Protein AF-A0A147B9B8-F1 (afdb_monomer)

Radius of gyration: 23.23 Å; Cα contacts (8 Å, |Δi|>4): 241; chains: 1; bounding box: 40×74×73 Å

Structure (mmCIF, N/CA/C/O backbone):
data_AF-A0A147B9B8-F1
#
_entry.id   AF-A0A147B9B8-F1
#
loop_
_atom_site.group_PDB
_atom_site.id
_atom_site.type_symbol
_atom_site.label_atom_id
_atom_site.label_alt_id
_atom_site.label_comp_id
_atom_site.label_asym_id
_atom_site.label_entity_id
_atom_site.label_seq_id
_atom_site.pdbx_PDB_ins_code
_atom_site.Cartn_x
_atom_site.Cartn_y
_atom_site.Cartn_z
_atom_site.occupancy
_atom_site.B_iso_or_equiv
_atom_site.auth_seq_id
_atom_site.auth_comp_id
_atom_site.auth_asym_id
_atom_site.auth_atom_id
_atom_site.pdbx_PDB_model_num
ATOM 1 N N . GLU A 1 1 ? -4.427 -14.419 -50.819 1.00 32.31 1 GLU A N 1
ATOM 2 C CA . GLU A 1 1 ? -3.577 -15.499 -50.282 1.00 32.31 1 GLU A CA 1
ATOM 3 C C . GLU A 1 1 ? -3.149 -15.170 -48.853 1.00 32.31 1 GLU A C 1
ATOM 5 O O . GLU A 1 1 ? -2.694 -14.067 -48.605 1.00 32.31 1 GLU A O 1
ATOM 10 N N . ARG A 1 2 ? -3.388 -16.126 -47.944 1.00 27.25 2 ARG A N 1
ATOM 11 C CA . ARG A 1 2 ? -2.817 -16.367 -46.598 1.00 27.25 2 ARG A CA 1
ATOM 12 C C . ARG A 1 2 ? -2.663 -15.205 -45.594 1.00 27.25 2 ARG A C 1
ATOM 14 O O . ARG A 1 2 ? -1.658 -14.508 -45.546 1.00 27.25 2 ARG A O 1
ATOM 21 N N . TYR A 1 3 ? -3.626 -15.180 -44.669 1.00 26.11 3 TYR A N 1
ATOM 22 C CA . TYR A 1 3 ? -3.499 -14.726 -43.282 1.00 26.11 3 TYR A CA 1
ATOM 23 C C . TYR A 1 3 ? -2.401 -15.504 -42.531 1.00 26.11 3 TYR A C 1
ATOM 25 O O . TYR A 1 3 ? -2.355 -16.731 -42.618 1.00 26.11 3 TYR A O 1
ATOM 33 N N . TRP A 1 4 ? -1.598 -14.813 -41.719 1.00 27.52 4 TRP A N 1
ATOM 34 C CA . TRP A 1 4 ? -0.812 -15.415 -40.636 1.00 27.52 4 TRP A CA 1
ATOM 35 C C . TRP A 1 4 ? -1.346 -14.913 -39.293 1.00 27.52 4 TRP A C 1
ATOM 37 O O . TRP A 1 4 ? -0.962 -13.856 -38.802 1.00 27.52 4 TRP A O 1
ATOM 47 N N . ALA A 1 5 ? -2.261 -15.687 -38.708 1.00 28.78 5 ALA A N 1
ATOM 48 C CA . ALA A 1 5 ? -2.608 -15.603 -37.298 1.00 28.78 5 ALA A CA 1
ATOM 49 C C . ALA A 1 5 ? -1.595 -16.455 -36.517 1.00 28.78 5 ALA A C 1
ATOM 51 O O . ALA A 1 5 ? -1.665 -17.683 -36.521 1.00 28.78 5 ALA A O 1
ATOM 52 N N . GLY A 1 6 ? -0.614 -15.810 -35.886 1.00 27.42 6 GLY A N 1
ATOM 53 C CA . GLY A 1 6 ? 0.317 -16.466 -34.969 1.00 27.42 6 GLY A CA 1
ATOM 54 C C . GLY A 1 6 ? -0.344 -16.673 -33.610 1.00 27.42 6 GLY A C 1
ATOM 55 O O . GLY A 1 6 ? -0.271 -15.803 -32.747 1.00 27.42 6 GLY A O 1
ATOM 56 N N . GLY A 1 7 ? -1.021 -17.806 -33.430 1.00 27.53 7 GLY A N 1
ATOM 57 C CA . GLY A 1 7 ? -1.538 -18.229 -32.133 1.00 27.53 7 GLY A CA 1
ATOM 58 C C . GLY A 1 7 ? -0.397 -18.621 -31.193 1.00 27.53 7 GLY A C 1
ATOM 59 O O . GLY A 1 7 ? 0.306 -19.597 -31.440 1.00 27.53 7 GLY A O 1
ATOM 60 N N . CYS A 1 8 ? -0.233 -17.898 -30.086 1.00 26.38 8 CYS A N 1
ATOM 61 C CA . CYS A 1 8 ? 0.540 -18.379 -28.943 1.00 26.38 8 CYS A CA 1
ATOM 62 C C . CYS A 1 8 ? -0.300 -19.411 -28.183 1.00 26.38 8 CYS A C 1
ATOM 64 O O . CYS A 1 8 ? -1.028 -19.082 -27.248 1.00 26.38 8 CYS A O 1
ATOM 66 N N . THR A 1 9 ? -0.222 -20.675 -28.592 1.00 27.25 9 THR A N 1
ATOM 67 C CA . THR A 1 9 ? -0.772 -21.787 -27.814 1.00 27.25 9 THR A CA 1
ATOM 68 C C . THR A 1 9 ? 0.200 -22.101 -26.677 1.00 27.25 9 THR A C 1
ATOM 70 O O . THR A 1 9 ? 1.188 -22.809 -26.857 1.00 27.25 9 THR A O 1
ATOM 73 N N . ALA A 1 10 ? -0.046 -21.544 -25.490 1.00 31.44 10 ALA A N 1
ATOM 74 C CA . ALA A 1 10 ? 0.647 -21.974 -24.282 1.00 31.44 10 ALA A CA 1
ATOM 75 C C . ALA A 1 10 ? 0.138 -23.374 -23.911 1.00 31.44 10 ALA A C 1
ATOM 77 O O . ALA A 1 10 ? -0.996 -23.547 -23.463 1.00 31.44 10 ALA A O 1
ATOM 78 N N . TYR A 1 11 ? 0.964 -24.394 -24.138 1.00 27.39 11 TYR A N 1
ATOM 79 C CA . TYR A 1 11 ? 0.655 -25.754 -23.720 1.00 27.39 11 TYR A CA 1
ATOM 80 C C . TYR A 1 11 ? 0.540 -25.802 -22.195 1.00 27.39 11 TYR A C 1
ATOM 82 O O . TYR A 1 11 ? 1.477 -25.475 -21.466 1.00 27.39 11 TYR A O 1
ATOM 90 N N . ARG A 1 12 ? -0.620 -26.247 -21.706 1.00 28.95 12 ARG A N 1
ATOM 91 C CA . ARG A 1 12 ? -0.823 -26.602 -20.303 1.00 28.95 12 ARG A CA 1
ATOM 92 C C . ARG A 1 12 ? -0.000 -27.857 -20.030 1.00 28.95 12 ARG A C 1
ATOM 94 O O . ARG A 1 12 ? -0.472 -28.962 -20.267 1.00 28.95 12 ARG A O 1
ATOM 101 N N . VAL A 1 13 ? 1.242 -27.698 -19.582 1.00 30.92 13 VAL A N 1
ATOM 102 C CA . VAL A 1 13 ? 2.054 -28.830 -19.123 1.00 30.92 13 VAL A CA 1
ATOM 103 C C . VAL A 1 13 ? 1.478 -29.268 -17.773 1.00 30.92 13 VAL A C 1
ATOM 105 O O . VAL A 1 13 ? 1.569 -28.502 -16.810 1.00 30.92 13 VAL A O 1
ATOM 108 N N . PRO A 1 14 ? 0.856 -30.455 -17.646 1.00 30.08 14 PRO A N 1
ATOM 109 C CA . PRO A 1 14 ? 0.578 -30.990 -16.325 1.00 30.08 14 PRO A CA 1
ATOM 110 C C . PRO A 1 14 ? 1.928 -31.215 -15.642 1.00 30.08 14 PRO A C 1
ATOM 112 O O . PRO A 1 14 ? 2.806 -31.855 -16.221 1.00 30.08 14 PRO A O 1
ATOM 115 N N . CYS A 1 15 ? 2.112 -30.681 -14.431 1.00 30.84 15 CYS A N 1
ATOM 116 C CA . CYS A 1 15 ? 3.271 -30.975 -13.589 1.00 30.84 15 CYS A CA 1
ATOM 117 C C . CYS A 1 15 ? 3.347 -32.488 -13.327 1.00 30.84 15 CYS A C 1
ATOM 119 O O . CYS A 1 15 ? 2.852 -32.987 -12.320 1.00 30.84 15 CYS A O 1
ATOM 121 N N . ARG A 1 16 ? 3.977 -33.235 -14.235 1.00 32.66 16 ARG A N 1
ATOM 122 C CA . ARG A 1 16 ? 4.517 -34.557 -13.948 1.00 32.66 16 ARG A CA 1
ATOM 123 C C . ARG A 1 16 ? 5.850 -34.331 -13.259 1.00 32.66 16 ARG A C 1
ATOM 125 O O . ARG A 1 16 ? 6.806 -33.865 -13.870 1.00 32.66 16 ARG A O 1
ATOM 132 N N . ALA A 1 17 ? 5.874 -34.630 -11.966 1.00 35.28 17 ALA A N 1
ATOM 133 C CA . ALA A 1 17 ? 7.089 -34.718 -11.184 1.00 35.28 17 ALA A CA 1
ATOM 134 C C . ALA A 1 17 ? 8.034 -35.737 -11.841 1.00 35.28 17 ALA A C 1
ATOM 136 O O . ALA A 1 17 ? 7.823 -36.944 -11.754 1.00 35.28 17 ALA A O 1
ATOM 137 N N . LEU A 1 18 ? 9.068 -35.245 -12.518 1.00 30.62 18 LEU A N 1
ATOM 138 C CA . LEU A 1 18 ? 10.266 -36.019 -12.804 1.00 30.62 18 LEU A CA 1
ATOM 139 C C . LEU A 1 18 ? 11.150 -35.920 -11.564 1.00 30.62 18 LEU A C 1
ATOM 141 O O . LEU A 1 18 ? 11.894 -34.961 -11.390 1.00 30.62 18 LEU A O 1
ATOM 145 N N . VAL A 1 19 ? 11.031 -36.906 -10.680 1.00 33.78 19 VAL A N 1
ATOM 146 C CA . VAL A 1 19 ? 12.037 -37.170 -9.651 1.00 33.78 19 VAL A CA 1
ATOM 147 C C . VAL A 1 19 ? 12.468 -38.617 -9.831 1.00 33.78 19 VAL A C 1
ATOM 149 O O . VAL A 1 19 ? 11.826 -39.534 -9.329 1.00 33.78 19 VAL A O 1
ATOM 152 N N . SER A 1 20 ? 13.548 -38.831 -10.584 1.00 30.58 20 SER A N 1
ATOM 153 C CA . SER A 1 20 ? 14.304 -40.076 -10.491 1.00 30.58 20 SER A CA 1
ATOM 154 C C . SER A 1 20 ? 15.283 -39.940 -9.326 1.00 30.58 20 SER A C 1
ATOM 156 O O . SER A 1 20 ? 16.351 -39.346 -9.461 1.00 30.58 20 SER A O 1
ATOM 158 N N . GLY A 1 21 ? 14.901 -40.471 -8.171 1.00 30.41 21 GLY A N 1
ATOM 159 C CA . GLY A 1 21 ? 15.797 -40.715 -7.048 1.00 30.41 21 GLY A CA 1
ATOM 160 C C . GLY A 1 21 ? 15.708 -42.190 -6.689 1.00 30.41 21 GLY A C 1
ATOM 161 O O . GLY A 1 21 ? 14.665 -42.649 -6.233 1.00 30.41 21 GLY A O 1
ATOM 162 N N . ARG A 1 22 ? 16.782 -42.943 -6.945 1.00 32.78 22 ARG A N 1
ATOM 163 C CA . ARG A 1 22 ? 16.948 -44.313 -6.450 1.00 32.78 22 ARG A CA 1
ATOM 164 C C . ARG A 1 22 ? 16.974 -44.285 -4.922 1.00 32.78 22 ARG A C 1
ATOM 166 O O . ARG A 1 22 ? 17.951 -43.811 -4.360 1.00 32.78 22 ARG A O 1
ATOM 173 N N . GLN A 1 23 ? 15.956 -44.853 -4.290 1.00 33.88 23 GLN A N 1
ATOM 174 C CA . GLN A 1 23 ? 16.124 -45.907 -3.287 1.00 33.88 23 GLN A CA 1
ATOM 175 C C . GLN A 1 23 ? 14.751 -46.499 -2.968 1.00 33.88 23 GLN A C 1
ATOM 177 O O . GLN A 1 23 ? 13.881 -45.828 -2.427 1.00 33.88 23 GLN A O 1
ATOM 182 N N . ASP A 1 24 ? 14.577 -47.734 -3.436 1.00 37.12 24 ASP A N 1
ATOM 183 C CA . ASP A 1 24 ? 13.619 -48.757 -3.027 1.00 37.12 24 ASP A CA 1
ATOM 184 C C . ASP A 1 24 ? 12.371 -48.295 -2.265 1.00 37.12 24 ASP A C 1
ATOM 186 O O . ASP A 1 24 ? 12.381 -48.138 -1.049 1.00 37.12 24 ASP A O 1
ATOM 190 N N . ASN A 1 25 ? 11.252 -48.197 -2.988 1.00 33.78 25 ASN A N 1
ATOM 191 C CA . ASN A 1 25 ? 10.026 -48.897 -2.607 1.00 33.78 25 ASN A CA 1
ATOM 192 C C . ASN A 1 25 ? 9.051 -48.955 -3.794 1.00 33.78 25 ASN A C 1
ATOM 194 O O . ASN A 1 25 ? 8.807 -47.969 -4.485 1.00 33.78 25 ASN A O 1
ATOM 198 N N . ARG A 1 26 ? 8.554 -50.166 -4.055 1.00 28.73 26 ARG A N 1
ATOM 199 C CA . ARG A 1 26 ? 7.785 -50.590 -5.235 1.00 28.73 26 ARG A CA 1
ATOM 200 C C . ARG A 1 26 ? 6.618 -49.649 -5.573 1.00 28.73 26 ARG A C 1
ATOM 202 O O . ARG A 1 26 ? 5.749 -49.412 -4.740 1.00 28.73 26 ARG A O 1
ATOM 209 N N . ILE A 1 27 ? 6.556 -49.204 -6.830 1.00 36.00 27 ILE A N 1
ATOM 210 C CA . ILE A 1 27 ? 5.362 -48.601 -7.436 1.00 36.00 27 ILE A CA 1
ATOM 211 C C . ILE A 1 27 ? 4.536 -49.741 -8.035 1.00 36.00 27 ILE A C 1
ATOM 213 O O . ILE A 1 27 ? 4.943 -50.346 -9.026 1.00 36.00 27 ILE A O 1
ATOM 217 N N . THR A 1 28 ? 3.383 -50.041 -7.445 1.00 27.84 28 THR A N 1
ATOM 218 C CA . THR A 1 28 ? 2.381 -50.903 -8.080 1.00 27.84 28 THR A CA 1
ATOM 219 C C . THR A 1 28 ? 1.590 -50.055 -9.075 1.00 27.84 28 THR A C 1
ATOM 221 O O . THR A 1 28 ? 0.909 -49.107 -8.685 1.00 27.84 28 THR A O 1
ATOM 224 N N . LEU A 1 29 ? 1.702 -50.373 -10.365 1.00 28.53 29 LEU A N 1
ATOM 225 C CA . LEU A 1 29 ? 0.807 -49.865 -11.404 1.00 28.53 29 LEU A CA 1
ATOM 226 C C . LEU A 1 29 ? -0.580 -50.474 -11.166 1.00 28.53 29 LEU A C 1
ATOM 228 O O . LEU A 1 29 ? -0.742 -51.682 -11.322 1.00 28.53 29 LEU A O 1
ATOM 232 N N . CYS A 1 30 ? -1.567 -49.662 -10.787 1.00 27.89 30 CYS A N 1
ATOM 233 C CA . CYS A 1 30 ? -2.965 -50.070 -10.890 1.00 27.89 30 CYS A CA 1
ATOM 234 C C . CYS A 1 30 ? -3.538 -49.568 -12.212 1.00 27.89 30 CYS A C 1
ATOM 236 O O . CYS A 1 30 ? -3.578 -48.366 -12.479 1.00 27.89 30 CYS A O 1
ATOM 238 N N . ASP A 1 31 ? -3.944 -50.548 -13.012 1.00 27.00 31 ASP A N 1
ATOM 239 C CA . ASP A 1 31 ? -4.702 -50.440 -14.245 1.00 27.00 31 ASP A CA 1
ATOM 240 C C . ASP A 1 31 ? -5.995 -49.628 -14.048 1.00 27.00 31 ASP A C 1
ATOM 242 O O . ASP A 1 31 ? -6.591 -49.579 -12.966 1.00 27.00 31 ASP A 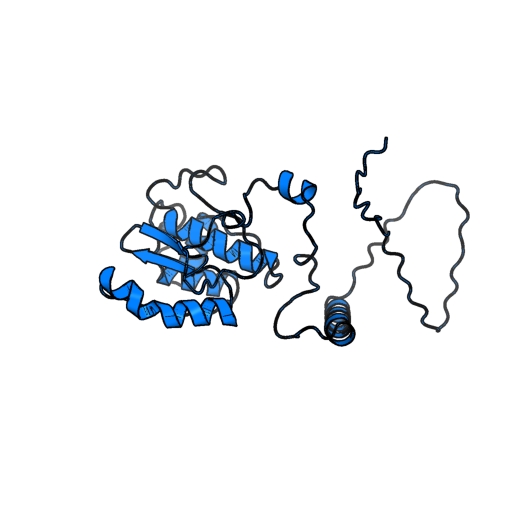O 1
ATOM 246 N N . ALA A 1 32 ? -6.405 -48.950 -15.113 1.00 39.53 32 ALA A N 1
ATOM 247 C CA . ALA A 1 32 ? -7.529 -48.040 -15.150 1.00 39.53 32 ALA A CA 1
ATOM 248 C C . ALA A 1 32 ? -8.846 -48.818 -15.110 1.00 39.53 32 ALA A C 1
ATOM 250 O O . ALA A 1 32 ? -9.402 -49.150 -16.151 1.00 39.53 32 ALA A O 1
ATOM 251 N N . SER A 1 33 ? -9.378 -49.059 -13.912 1.00 35.56 33 SER A N 1
ATOM 252 C CA . SER A 1 33 ? -10.813 -49.238 -13.666 1.00 35.56 33 SER A CA 1
ATOM 253 C C . SER A 1 33 ? -11.109 -49.285 -12.168 1.00 35.56 33 SER A C 1
ATOM 255 O O . SER A 1 33 ? -10.414 -49.943 -11.407 1.00 35.56 33 SER A O 1
ATOM 257 N N . PHE A 1 34 ? -12.225 -48.659 -11.789 1.00 30.58 34 PHE A N 1
ATOM 258 C CA . PHE A 1 34 ? -12.933 -48.779 -10.508 1.00 30.58 34 PHE A CA 1
ATOM 259 C C . PHE A 1 34 ? -12.755 -47.672 -9.447 1.00 30.58 34 PHE A C 1
ATOM 261 O O . PHE A 1 34 ? -11.720 -47.040 -9.276 1.00 30.58 34 PHE A O 1
ATOM 268 N N . ARG A 1 35 ? -13.894 -47.393 -8.803 1.00 42.72 35 ARG A N 1
ATOM 269 C CA . ARG A 1 35 ? -14.293 -46.183 -8.070 1.00 42.72 35 ARG A CA 1
ATOM 270 C C . ARG A 1 35 ? -13.819 -46.183 -6.605 1.00 42.72 35 ARG A C 1
ATOM 272 O O . ARG A 1 35 ? -13.657 -47.244 -6.017 1.00 42.72 35 ARG A O 1
ATOM 279 N N . ARG A 1 36 ? -13.809 -44.973 -6.013 1.00 34.88 36 ARG A N 1
ATOM 280 C CA . ARG A 1 36 ? -13.484 -44.558 -4.619 1.00 34.88 36 ARG A CA 1
ATOM 281 C C . ARG A 1 36 ? -12.036 -44.088 -4.437 1.00 34.88 36 ARG A C 1
ATOM 283 O O . ARG A 1 36 ? -11.173 -44.816 -3.968 1.00 34.88 36 ARG A O 1
ATOM 290 N N . GLY A 1 37 ? -11.788 -42.828 -4.797 1.00 27.47 37 GLY A N 1
ATOM 291 C CA . GLY A 1 37 ? -10.511 -42.166 -4.540 1.00 27.47 37 GLY A CA 1
ATOM 292 C C . GLY A 1 37 ? -10.382 -41.754 -3.075 1.00 27.47 37 GLY A C 1
ATOM 293 O O . GLY A 1 37 ? -11.105 -40.877 -2.611 1.00 27.47 37 GLY A O 1
ATOM 294 N N . ILE A 1 38 ? -9.440 -42.370 -2.364 1.00 27.25 38 ILE A N 1
ATOM 295 C CA . ILE A 1 38 ? -8.873 -41.823 -1.131 1.00 27.25 38 ILE A CA 1
ATOM 296 C C . ILE A 1 38 ? -8.004 -40.632 -1.547 1.00 27.25 38 ILE A C 1
ATOM 298 O O . ILE A 1 38 ? -7.018 -40.798 -2.265 1.00 27.25 38 ILE A O 1
ATOM 302 N N . VAL A 1 39 ? -8.368 -39.422 -1.120 1.00 27.09 39 VAL A N 1
ATOM 303 C CA . VAL A 1 39 ? -7.495 -38.249 -1.252 1.00 27.09 39 VAL A CA 1
ATOM 304 C C . VAL A 1 39 ? -6.398 -38.386 -0.201 1.00 27.09 39 VAL A C 1
ATOM 306 O O . VAL A 1 39 ? -6.601 -38.055 0.964 1.00 27.09 39 VAL A O 1
ATOM 309 N N . ILE A 1 40 ? -5.232 -38.903 -0.592 1.00 30.03 40 ILE A N 1
ATOM 310 C CA . ILE A 1 40 ? -4.042 -38.840 0.261 1.00 30.03 40 ILE A CA 1
ATOM 311 C C . ILE A 1 40 ? -3.526 -37.402 0.193 1.00 30.03 40 ILE A C 1
ATOM 313 O O . ILE A 1 40 ? -2.857 -37.004 -0.761 1.00 30.03 40 ILE A O 1
ATOM 317 N N . ALA A 1 41 ? -3.871 -36.601 1.198 1.00 29.30 41 ALA A N 1
ATOM 318 C CA . ALA A 1 41 ? -3.285 -35.285 1.392 1.00 29.30 41 ALA A CA 1
ATOM 319 C C . ALA A 1 41 ? -1.803 -35.451 1.766 1.00 29.30 41 ALA A C 1
ATOM 321 O O . ALA A 1 41 ? -1.462 -35.718 2.916 1.00 29.30 41 ALA A O 1
ATOM 322 N N . LEU A 1 42 ? -0.906 -35.304 0.791 1.00 41.16 42 LEU A N 1
ATOM 323 C CA . LEU A 1 42 ? 0.524 -35.184 1.066 1.00 41.16 42 LEU A CA 1
ATOM 324 C C . LEU A 1 42 ? 0.795 -33.765 1.575 1.00 41.16 42 LEU A C 1
ATOM 326 O O . LEU A 1 42 ? 0.970 -32.825 0.800 1.00 41.16 42 LEU A O 1
ATOM 330 N N . ALA A 1 43 ? 0.803 -33.599 2.897 1.00 45.34 43 ALA A N 1
ATOM 331 C CA . ALA A 1 43 ? 1.286 -32.380 3.527 1.00 45.34 43 ALA A CA 1
ATOM 332 C C . ALA A 1 43 ? 2.810 -32.294 3.338 1.00 45.34 43 ALA A C 1
ATOM 334 O O . ALA A 1 43 ? 3.578 -32.958 4.035 1.00 45.34 43 ALA A O 1
ATOM 335 N N . PHE A 1 44 ? 3.269 -31.483 2.383 1.00 50.19 44 PHE A N 1
ATOM 336 C CA . PHE A 1 44 ? 4.688 -31.153 2.277 1.00 50.19 44 PHE A CA 1
ATOM 337 C C . PHE A 1 44 ? 5.091 -30.302 3.486 1.00 50.19 44 PHE A C 1
ATOM 339 O O . PHE A 1 44 ? 4.526 -29.242 3.747 1.00 50.19 44 PHE A O 1
ATOM 346 N N . LYS A 1 45 ? 6.076 -30.776 4.253 1.00 48.81 45 LYS A N 1
ATOM 347 C CA . LYS A 1 45 ? 6.585 -30.065 5.432 1.00 48.81 45 LYS A CA 1
ATOM 348 C C . LYS A 1 45 ? 7.189 -28.722 4.995 1.00 48.81 45 LYS A C 1
ATOM 350 O O . LYS A 1 45 ? 7.998 -28.686 4.069 1.00 48.81 45 LYS A O 1
ATOM 355 N N . ALA A 1 46 ? 6.853 -27.626 5.681 1.00 61.00 46 ALA A N 1
ATOM 356 C CA . ALA A 1 46 ? 7.278 -26.260 5.328 1.00 61.00 46 ALA A CA 1
ATOM 357 C C . ALA A 1 46 ? 8.807 -26.090 5.149 1.00 61.00 46 ALA A C 1
ATOM 359 O O . ALA A 1 46 ? 9.268 -25.250 4.371 1.00 61.00 46 ALA A O 1
ATOM 360 N N . THR A 1 47 ? 9.605 -26.914 5.835 1.00 60.56 47 THR A N 1
ATOM 361 C CA . THR A 1 47 ? 11.069 -26.962 5.702 1.00 60.56 47 THR A CA 1
ATOM 362 C C . THR A 1 47 ? 11.530 -27.506 4.347 1.00 60.56 47 THR A C 1
ATOM 364 O O . THR A 1 47 ? 12.455 -26.945 3.756 1.00 60.56 47 THR A O 1
ATOM 367 N N . PHE A 1 48 ? 10.863 -28.535 3.817 1.00 62.19 48 PHE A N 1
ATOM 368 C CA . PHE A 1 48 ? 11.161 -29.116 2.504 1.00 62.19 48 PHE A CA 1
ATOM 369 C C . PHE A 1 48 ? 10.843 -28.127 1.379 1.00 62.19 48 PHE A C 1
ATOM 371 O O . PHE A 1 48 ? 11.672 -27.897 0.500 1.00 62.19 48 PHE A O 1
ATOM 378 N N . GLU A 1 49 ? 9.693 -27.448 1.461 1.00 72.25 49 GLU A N 1
ATOM 379 C CA . GLU A 1 49 ? 9.334 -26.418 0.481 1.00 72.25 49 GLU A CA 1
ATOM 380 C C . GLU A 1 49 ? 10.350 -25.260 0.458 1.00 72.25 49 GLU A C 1
ATOM 382 O O . GLU A 1 49 ? 10.640 -24.700 -0.597 1.00 72.25 49 GLU A O 1
ATOM 387 N N . SER A 1 50 ? 10.916 -24.891 1.612 1.00 81.69 50 SER A N 1
ATOM 388 C CA . SER A 1 50 ? 11.933 -23.835 1.698 1.00 81.69 50 SER A CA 1
ATOM 389 C C . SER A 1 50 ? 13.249 -24.227 1.019 1.00 81.69 50 SER A C 1
ATOM 391 O O . SER A 1 50 ? 13.806 -23.428 0.265 1.00 81.69 50 SER A O 1
ATOM 393 N N . SER A 1 51 ? 13.725 -25.458 1.238 1.00 87.94 51 SER A N 1
ATOM 394 C CA . SER A 1 51 ? 14.939 -25.977 0.593 1.00 87.94 51 SER A CA 1
ATOM 395 C C . SER A 1 51 ? 14.769 -26.089 -0.923 1.00 87.94 51 SER A C 1
ATOM 397 O O . SER A 1 51 ? 15.628 -25.615 -1.665 1.00 87.94 51 SER A O 1
ATOM 399 N N . TYR A 1 52 ? 13.621 -26.594 -1.382 1.00 91.88 52 TYR A N 1
ATOM 400 C CA . TYR A 1 52 ? 13.321 -26.701 -2.807 1.00 91.88 52 TYR A CA 1
ATOM 401 C C . TYR A 1 52 ? 13.291 -25.333 -3.506 1.00 91.88 52 TYR A C 1
ATOM 403 O O . TYR A 1 52 ? 13.903 -25.157 -4.556 1.00 91.88 52 TYR A O 1
ATOM 411 N N . ARG A 1 53 ? 12.660 -24.315 -2.899 1.00 93.56 53 ARG A N 1
ATOM 412 C CA . ARG A 1 53 ? 12.662 -22.951 -3.461 1.00 93.56 53 ARG A CA 1
ATOM 413 C C . ARG A 1 53 ? 14.071 -22.368 -3.569 1.00 93.56 53 ARG A C 1
ATOM 415 O O . ARG A 1 53 ? 14.378 -21.740 -4.577 1.00 93.56 53 ARG A O 1
ATOM 422 N N . LYS A 1 54 ? 14.928 -22.566 -2.560 1.00 93.81 54 LYS A N 1
ATOM 423 C CA . LYS A 1 54 ? 16.330 -22.106 -2.609 1.00 93.81 54 LYS A CA 1
ATOM 424 C C . LYS A 1 54 ? 17.095 -22.759 -3.759 1.00 93.81 54 LYS A C 1
ATOM 426 O O . LYS A 1 54 ? 17.851 -22.076 -4.441 1.00 93.81 54 LYS A O 1
ATOM 431 N N . GLU A 1 55 ? 16.853 -24.044 -3.998 1.00 95.06 55 GLU A N 1
ATOM 432 C CA . GLU A 1 55 ? 17.462 -24.757 -5.117 1.00 95.06 55 GLU A CA 1
ATOM 433 C C . GLU A 1 55 ? 16.994 -24.204 -6.471 1.00 95.06 55 GLU A C 1
ATOM 435 O O . GLU A 1 55 ? 17.819 -23.988 -7.352 1.00 95.06 55 GLU A O 1
ATOM 440 N N . LEU A 1 56 ? 15.711 -23.850 -6.619 1.00 94.38 56 LEU A N 1
ATOM 441 C CA . LEU A 1 56 ? 15.221 -23.174 -7.829 1.00 94.38 56 LEU A CA 1
ATOM 442 C C . LEU A 1 56 ? 15.897 -21.815 -8.064 1.00 94.38 56 LEU A C 1
ATOM 444 O O . LEU A 1 56 ? 16.269 -21.512 -9.196 1.00 94.38 56 LEU A O 1
ATOM 448 N N . HIS A 1 57 ? 16.105 -21.012 -7.012 1.00 95.25 57 HIS A N 1
ATOM 449 C CA . HIS A 1 57 ? 16.872 -19.764 -7.125 1.00 95.25 57 HIS A CA 1
ATOM 450 C C . HIS A 1 57 ? 18.296 -20.025 -7.637 1.00 95.25 57 HIS A C 1
ATOM 452 O O . HIS A 1 57 ? 18.756 -19.320 -8.533 1.00 95.25 57 HIS A O 1
ATOM 458 N N . ARG A 1 58 ? 18.970 -21.056 -7.109 1.00 96.19 58 ARG A N 1
ATOM 459 C CA . ARG A 1 58 ? 20.326 -21.444 -7.520 1.00 96.19 58 ARG A CA 1
ATOM 460 C C . ARG A 1 58 ? 20.369 -21.915 -8.975 1.00 96.19 58 ARG A C 1
ATOM 462 O O . ARG A 1 58 ? 21.211 -21.446 -9.733 1.00 96.19 58 ARG A O 1
ATOM 469 N N . LEU A 1 59 ? 19.466 -22.818 -9.361 1.00 97.44 59 LEU A N 1
ATOM 470 C CA . LEU A 1 59 ? 19.410 -23.403 -10.705 1.00 97.44 59 LEU A CA 1
ATOM 471 C C . LEU A 1 59 ? 19.106 -22.364 -11.789 1.00 97.44 59 LEU A C 1
ATOM 473 O O . LEU A 1 59 ? 19.623 -22.473 -12.895 1.00 97.44 59 LEU A O 1
ATOM 477 N N . LEU A 1 60 ? 18.288 -21.358 -11.470 1.00 96.25 60 LEU A N 1
ATOM 478 C CA . LEU A 1 60 ? 17.866 -20.318 -12.412 1.00 96.25 60 LEU A CA 1
ATOM 479 C C . LEU A 1 60 ? 18.678 -19.019 -12.292 1.00 96.25 60 LEU A C 1
ATOM 481 O O . LEU A 1 60 ? 18.323 -18.026 -12.923 1.00 96.25 60 LEU A O 1
ATOM 485 N N . LEU A 1 61 ? 19.753 -19.014 -11.491 1.00 96.19 61 LEU A N 1
ATOM 486 C CA . LEU A 1 61 ? 20.621 -17.851 -11.249 1.00 96.19 61 LEU A CA 1
ATOM 487 C C . LEU A 1 61 ? 19.843 -16.601 -10.801 1.00 96.19 61 LEU A C 1
ATOM 489 O O . LEU A 1 61 ? 20.167 -15.470 -11.165 1.00 96.19 61 LEU A O 1
ATOM 493 N N . LEU A 1 62 ? 18.794 -16.804 -10.003 1.00 94.62 62 LEU A N 1
ATOM 494 C CA . LEU A 1 62 ? 17.935 -15.728 -9.524 1.00 94.62 62 LEU A CA 1
ATOM 495 C C . LEU A 1 62 ? 18.377 -15.236 -8.143 1.00 94.62 62 LEU A C 1
ATOM 497 O O . LEU A 1 62 ? 18.745 -16.041 -7.283 1.00 94.62 62 LEU A O 1
ATOM 501 N N . PRO A 1 63 ? 18.251 -13.926 -7.866 1.00 92.81 63 PRO A N 1
ATOM 502 C CA . PRO A 1 63 ? 18.627 -13.368 -6.575 1.00 92.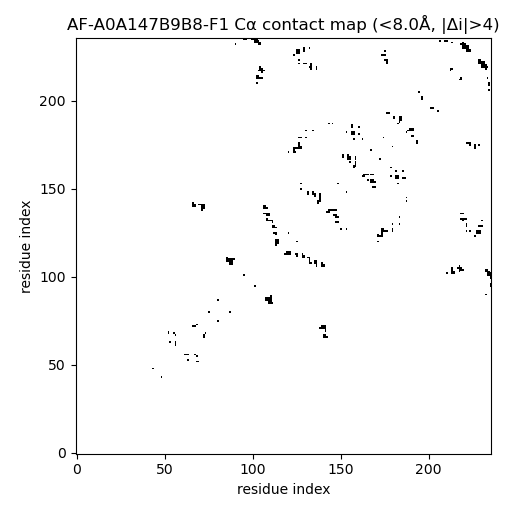81 63 PRO A CA 1
ATOM 503 C C . PRO A 1 63 ? 17.795 -13.983 -5.449 1.00 92.81 63 PRO A C 1
ATOM 505 O O . PRO A 1 63 ? 16.575 -14.102 -5.558 1.00 92.81 63 PRO A O 1
ATOM 508 N N . SER A 1 64 ? 18.443 -14.323 -4.336 1.00 90.38 64 SER A N 1
ATOM 509 C CA . SER A 1 64 ? 17.799 -14.868 -3.134 1.00 90.38 64 SER A CA 1
ATOM 510 C C . SER A 1 64 ? 17.295 -13.791 -2.163 1.00 90.38 64 SER A C 1
ATOM 512 O O . SER A 1 64 ? 16.862 -14.115 -1.060 1.00 90.38 64 SER A O 1
ATOM 514 N N . SER A 1 65 ? 17.363 -12.512 -2.548 1.00 90.44 65 SER A N 1
ATOM 515 C CA . SER A 1 65 ? 16.959 -11.367 -1.719 1.00 90.44 65 SER A CA 1
ATOM 516 C C . SER A 1 65 ? 15.442 -11.173 -1.617 1.00 90.44 65 SER A C 1
ATOM 518 O O . SER A 1 65 ? 14.979 -10.404 -0.777 1.00 90.44 65 SER A O 1
ATOM 520 N N . ARG A 1 66 ? 14.650 -11.861 -2.452 1.00 92.19 66 ARG A N 1
ATOM 521 C CA . ARG A 1 66 ? 13.182 -11.779 -2.446 1.00 92.19 66 ARG A CA 1
ATOM 522 C C . ARG A 1 66 ? 12.519 -13.106 -2.827 1.00 92.19 66 ARG A C 1
ATOM 524 O O . ARG A 1 66 ? 13.135 -13.900 -3.538 1.00 92.19 66 ARG A O 1
ATOM 531 N N . PRO A 1 67 ? 11.264 -13.348 -2.407 1.00 94.19 67 PRO A N 1
ATOM 532 C CA . PRO A 1 67 ? 10.517 -14.531 -2.819 1.00 94.19 67 PRO A CA 1
ATOM 533 C C . PRO A 1 67 ? 10.163 -14.469 -4.311 1.00 94.19 67 PRO A C 1
ATOM 535 O O . PRO A 1 67 ? 9.611 -13.473 -4.768 1.00 94.19 67 PRO A O 1
ATOM 538 N N . LEU A 1 68 ? 10.466 -15.535 -5.060 1.00 93.75 68 LEU A N 1
ATOM 539 C CA . LEU A 1 68 ? 10.052 -15.687 -6.467 1.00 93.75 68 LEU A CA 1
ATOM 540 C C . LEU A 1 68 ? 9.265 -16.977 -6.737 1.00 93.75 68 LEU A C 1
ATOM 542 O O . LEU A 1 68 ? 8.556 -17.069 -7.730 1.00 93.75 68 LEU A O 1
ATOM 546 N N . PHE A 1 69 ? 9.368 -17.966 -5.846 1.00 94.12 69 PHE A N 1
ATOM 547 C CA . PHE A 1 69 ? 8.769 -19.295 -6.018 1.00 94.12 69 PHE A CA 1
ATOM 548 C C . PHE A 1 69 ? 7.763 -19.648 -4.915 1.00 94.12 69 PHE A C 1
ATOM 550 O O . PHE A 1 69 ? 7.582 -20.818 -4.570 1.00 94.12 69 PHE A O 1
ATOM 557 N N . ARG A 1 70 ? 7.128 -18.649 -4.289 1.00 92.94 70 ARG A N 1
ATOM 558 C CA . ARG A 1 70 ? 5.963 -18.887 -3.419 1.00 92.94 70 ARG A CA 1
ATOM 559 C C . ARG A 1 70 ? 4.735 -19.138 -4.290 1.00 92.94 70 ARG A C 1
ATOM 561 O O . ARG A 1 70 ? 4.672 -18.669 -5.421 1.00 92.94 70 ARG A O 1
ATOM 568 N N . ARG A 1 71 ? 3.706 -19.795 -3.740 1.00 90.75 71 ARG A N 1
ATOM 569 C CA . ARG A 1 71 ? 2.424 -19.994 -4.448 1.00 90.75 71 ARG A CA 1
ATOM 570 C C . ARG A 1 71 ? 1.809 -18.670 -4.922 1.00 90.75 71 ARG A C 1
ATOM 572 O O . ARG A 1 71 ? 1.239 -18.628 -6.004 1.00 90.75 71 ARG A O 1
ATOM 579 N N . ALA A 1 72 ? 1.975 -17.598 -4.144 1.00 91.06 72 ALA A N 1
ATOM 580 C CA . ALA A 1 72 ? 1.533 -16.249 -4.502 1.00 91.06 72 ALA A CA 1
ATOM 581 C C . ALA A 1 72 ? 2.270 -15.653 -5.717 1.00 91.06 72 ALA A C 1
ATOM 583 O O . ALA A 1 72 ? 1.714 -14.796 -6.387 1.00 91.06 72 ALA A O 1
ATOM 584 N N . ASN A 1 73 ? 3.483 -16.125 -6.033 1.00 92.75 73 ASN A N 1
ATOM 585 C CA . ASN A 1 73 ? 4.265 -15.670 -7.185 1.00 92.75 73 ASN A CA 1
ATOM 586 C C . ASN A 1 73 ? 3.914 -16.416 -8.484 1.00 92.75 73 ASN A C 1
ATOM 588 O O . ASN A 1 73 ? 4.618 -16.265 -9.483 1.00 92.75 73 ASN A O 1
ATOM 592 N N . ARG A 1 74 ? 2.864 -17.252 -8.486 1.00 91.56 74 ARG A N 1
ATOM 593 C CA . ARG A 1 74 ? 2.368 -17.862 -9.725 1.00 91.56 74 ARG A CA 1
ATOM 594 C C . ARG A 1 74 ? 2.021 -16.768 -10.734 1.00 91.56 74 ARG A C 1
ATOM 596 O O . ARG A 1 74 ? 1.528 -15.706 -10.360 1.00 91.56 74 ARG A O 1
ATOM 603 N N . PHE A 1 75 ? 2.226 -17.054 -12.013 1.00 89.62 75 PHE A N 1
ATOM 604 C CA . PHE A 1 75 ? 1.700 -16.194 -13.063 1.00 89.62 75 PHE A CA 1
ATOM 605 C C . PHE A 1 75 ? 0.166 -16.172 -12.973 1.00 89.62 75 PHE A C 1
ATOM 607 O O . PHE A 1 75 ? -0.460 -17.229 -12.854 1.00 89.62 75 PHE A O 1
ATOM 614 N N . ALA A 1 76 ? -0.419 -14.976 -12.975 1.00 87.19 76 ALA A N 1
ATOM 615 C CA . ALA A 1 76 ? -1.862 -14.786 -13.024 1.00 87.19 76 ALA A CA 1
ATOM 616 C C . ALA A 1 76 ? -2.262 -14.628 -14.490 1.00 87.19 76 ALA A C 1
ATOM 618 O O . ALA A 1 76 ? -1.878 -13.651 -15.138 1.00 87.19 76 ALA A O 1
ATOM 619 N N . PHE A 1 77 ? -2.983 -15.613 -15.018 1.00 90.50 77 PHE A N 1
ATOM 620 C CA . PHE A 1 77 ? -3.501 -15.530 -16.379 1.00 90.50 77 PHE A CA 1
ATOM 621 C C . PHE A 1 77 ? -4.658 -14.517 -16.441 1.00 90.50 77 PHE A C 1
ATOM 623 O O . PHE A 1 77 ? -5.277 -14.245 -15.409 1.00 90.50 77 PHE A O 1
ATOM 630 N N . PRO A 1 78 ? -4.971 -13.940 -17.614 1.00 88.19 78 PRO A N 1
ATOM 631 C CA . PRO A 1 78 ? -6.059 -12.969 -17.745 1.00 88.19 78 PRO A CA 1
ATOM 632 C C . PRO A 1 78 ? -7.395 -13.453 -17.163 1.00 88.19 78 PRO A C 1
ATOM 634 O O . PRO A 1 78 ? -8.121 -12.666 -16.564 1.00 88.19 78 PRO A O 1
ATOM 637 N N . GLU A 1 79 ? -7.691 -14.748 -17.266 1.00 90.25 79 GLU A N 1
ATOM 638 C CA . GLU A 1 79 ? -8.900 -15.363 -16.714 1.00 90.25 79 GLU A CA 1
ATOM 639 C C . GLU A 1 79 ? -8.888 -15.387 -15.179 1.00 90.25 79 GLU A C 1
ATOM 641 O O . GLU A 1 79 ? -9.926 -15.178 -14.556 1.00 90.25 79 GLU A O 1
ATOM 646 N N . ASP A 1 80 ? -7.714 -15.593 -14.566 1.00 86.88 80 ASP A N 1
ATOM 647 C CA . ASP A 1 80 ? -7.547 -15.508 -13.110 1.00 86.88 80 ASP A CA 1
ATOM 648 C C . ASP A 1 80 ? -7.774 -14.071 -12.617 1.00 86.88 80 ASP A C 1
ATOM 650 O O . ASP A 1 80 ? -8.351 -13.858 -11.553 1.00 86.88 80 ASP A O 1
ATOM 654 N N . LEU A 1 81 ? -7.306 -13.082 -13.385 1.00 86.19 81 LEU A N 1
ATOM 655 C CA . LEU A 1 81 ? -7.458 -11.665 -13.050 1.00 86.19 81 LEU A CA 1
ATOM 656 C C . LEU A 1 81 ? -8.895 -11.176 -13.264 1.00 86.19 81 LEU A C 1
ATOM 658 O O . LEU A 1 81 ? -9.360 -10.328 -12.512 1.00 86.19 81 LEU A O 1
ATOM 662 N N . ALA A 1 82 ? -9.608 -11.723 -14.251 1.00 87.00 82 ALA A N 1
ATOM 663 C CA . ALA A 1 82 ? -10.983 -11.337 -14.567 1.00 87.00 82 ALA A CA 1
ATOM 664 C C . ALA A 1 82 ? -11.999 -11.732 -13.481 1.00 87.00 82 ALA A C 1
ATOM 666 O O . ALA A 1 82 ? -13.053 -11.107 -13.380 1.00 87.00 82 ALA A O 1
ATOM 667 N N . VAL A 1 83 ? -11.702 -12.762 -12.679 1.00 90.94 83 VAL A N 1
ATOM 668 C CA . VAL A 1 83 ? -12.561 -13.195 -11.560 1.00 90.94 83 VAL A CA 1
ATOM 669 C C . VAL A 1 83 ? -12.227 -12.504 -10.236 1.00 90.94 83 VAL A C 1
ATOM 671 O O . VAL A 1 83 ? -12.987 -12.634 -9.275 1.00 90.94 83 VAL A O 1
ATOM 674 N N . ASP A 1 84 ? -11.099 -11.793 -10.155 1.00 91.31 84 ASP A N 1
ATOM 675 C CA . ASP A 1 84 ? -10.741 -11.022 -8.967 1.00 91.31 84 ASP A CA 1
ATOM 676 C C . ASP A 1 84 ? -11.599 -9.742 -8.917 1.00 91.31 84 ASP A C 1
ATOM 678 O O . ASP A 1 84 ? -11.616 -8.977 -9.883 1.00 91.31 84 ASP A O 1
ATOM 682 N N . PRO A 1 85 ? -12.326 -9.472 -7.816 1.00 93.94 85 PRO A N 1
ATOM 683 C CA . PRO A 1 85 ? -13.151 -8.270 -7.707 1.00 93.94 85 PRO A CA 1
ATOM 684 C C . PRO A 1 85 ? -12.339 -6.965 -7.651 1.00 93.94 85 PRO A C 1
ATOM 686 O O . PRO A 1 85 ? -12.931 -5.886 -7.725 1.00 93.94 85 PRO A O 1
ATOM 689 N N . TYR A 1 86 ? -11.013 -7.028 -7.492 1.00 96.44 86 TYR A N 1
ATOM 690 C CA . TYR A 1 86 ? -10.152 -5.850 -7.430 1.00 96.44 86 TYR A CA 1
ATOM 691 C C . TYR A 1 86 ? -9.358 -5.669 -8.717 1.00 96.44 86 TYR A C 1
ATOM 693 O O . TYR A 1 86 ? -8.785 -6.610 -9.257 1.00 96.44 86 TYR A O 1
ATOM 701 N N . LEU A 1 87 ? -9.241 -4.418 -9.162 1.00 96.00 87 LEU A N 1
ATOM 702 C CA . LEU A 1 87 ? -8.339 -4.066 -10.254 1.00 96.00 87 LEU A CA 1
ATOM 703 C C . LEU A 1 87 ? -6.886 -4.256 -9.819 1.00 96.00 87 LEU A C 1
ATOM 705 O O . LEU A 1 87 ? -6.521 -3.922 -8.694 1.00 96.00 87 LEU A O 1
ATOM 709 N N . HIS A 1 88 ? -6.041 -4.719 -10.733 1.00 95.69 88 HIS A N 1
ATOM 710 C CA . HIS A 1 88 ? -4.612 -4.907 -10.492 1.00 95.69 88 HIS A CA 1
ATOM 711 C C . HIS A 1 88 ? -3.796 -3.921 -11.308 1.00 95.69 88 HIS A C 1
ATOM 713 O O . HIS A 1 88 ? -4.184 -3.582 -12.423 1.00 95.69 88 HIS A O 1
ATOM 719 N N . ASN A 1 89 ? -2.652 -3.494 -10.766 1.00 95.62 89 ASN A N 1
ATOM 720 C CA . ASN A 1 89 ? -1.606 -2.793 -11.518 1.00 95.62 89 ASN A CA 1
ATOM 721 C C . ASN A 1 89 ? -2.139 -1.686 -12.449 1.00 95.62 89 ASN A C 1
ATOM 723 O O . ASN A 1 89 ? -1.711 -1.564 -13.592 1.00 95.62 89 ASN A O 1
ATOM 727 N N . THR A 1 90 ? -3.058 -0.859 -11.948 1.00 96.00 90 THR A N 1
ATOM 728 C CA . THR A 1 90 ? -3.808 0.149 -12.723 1.00 96.00 90 THR A CA 1
ATOM 729 C C . THR A 1 90 ? -2.948 1.213 -13.412 1.00 96.00 90 THR A C 1
ATOM 731 O O . THR A 1 90 ? -3.451 1.970 -14.234 1.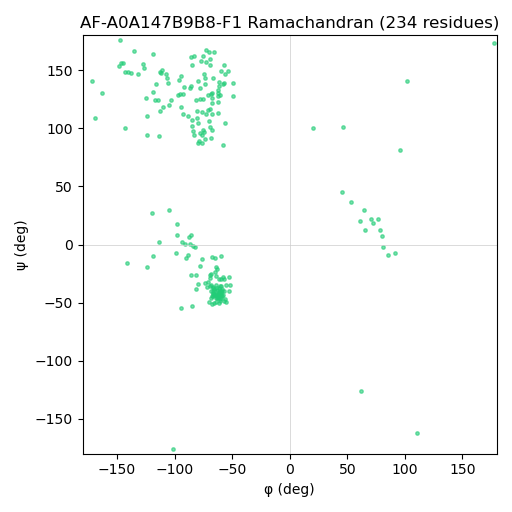00 96.00 90 THR A O 1
ATOM 734 N N . HIS A 1 91 ? -1.650 1.274 -13.102 1.00 95.12 91 HIS A N 1
ATOM 735 C CA . HIS A 1 91 ? -0.687 2.115 -13.812 1.00 95.12 91 HIS A CA 1
ATOM 736 C C . HIS A 1 91 ? -0.226 1.545 -15.156 1.00 95.12 91 HIS A C 1
ATOM 738 O O . HIS A 1 91 ? 0.338 2.282 -15.965 1.00 95.12 91 HIS A O 1
ATOM 744 N N . LEU A 1 92 ? -0.406 0.244 -15.401 1.00 92.88 92 LEU A N 1
ATOM 745 C CA . LEU A 1 92 ? -0.005 -0.374 -16.659 1.00 92.88 92 LEU A CA 1
ATOM 746 C C . LEU A 1 92 ? -0.882 0.158 -17.797 1.00 92.88 92 LEU A C 1
ATOM 748 O O . LEU A 1 92 ? -2.104 0.181 -17.699 1.00 92.88 92 LEU A O 1
ATOM 752 N N . GLY A 1 93 ? -0.241 0.594 -18.882 1.00 89.81 93 GLY A N 1
ATOM 753 C CA . GLY A 1 93 ? -0.911 1.215 -20.030 1.00 89.81 93 GLY A CA 1
ATOM 754 C C . GLY A 1 93 ? -1.022 2.742 -19.956 1.00 89.81 93 GLY A C 1
ATOM 755 O O . GLY A 1 93 ? -1.391 3.365 -20.952 1.00 89.81 93 GLY A O 1
ATOM 756 N N . LEU A 1 94 ? -0.651 3.367 -18.832 1.00 93.19 94 LEU A N 1
ATOM 757 C CA . LEU A 1 94 ? -0.521 4.823 -18.758 1.00 93.19 94 LEU A CA 1
ATOM 758 C C . LEU A 1 94 ? 0.737 5.294 -19.500 1.00 93.19 94 LEU A C 1
ATOM 760 O O . LEU A 1 94 ? 1.783 4.643 -19.469 1.00 93.19 94 LEU A O 1
ATOM 764 N N . ARG A 1 95 ? 0.643 6.450 -20.165 1.00 91.19 95 ARG A N 1
ATOM 765 C CA . ARG A 1 95 ? 1.783 7.057 -20.863 1.00 91.19 95 ARG A CA 1
ATOM 766 C C . ARG A 1 95 ? 2.700 7.749 -19.848 1.00 91.19 95 ARG A C 1
ATOM 768 O O . ARG A 1 95 ? 2.211 8.606 -19.111 1.00 91.19 95 ARG A O 1
ATOM 775 N N . PRO A 1 96 ? 4.003 7.422 -19.802 1.00 87.44 96 PRO A N 1
ATOM 776 C CA . PRO A 1 96 ? 4.933 8.129 -18.936 1.00 87.44 96 PRO A CA 1
ATOM 777 C C . PRO A 1 96 ? 5.172 9.566 -19.434 1.00 87.44 96 PRO A C 1
ATOM 779 O O . PRO A 1 96 ? 5.065 9.820 -20.639 1.00 87.44 96 PRO A O 1
ATOM 782 N N . PRO A 1 97 ? 5.545 10.501 -18.542 1.00 88.56 97 PRO A N 1
ATOM 783 C CA . PRO A 1 97 ? 6.029 11.820 -18.940 1.00 88.56 97 PRO A CA 1
ATOM 784 C C . PRO A 1 97 ? 7.262 11.714 -19.852 1.00 88.56 97 PRO A C 1
ATOM 786 O O . PRO A 1 97 ? 8.157 10.900 -19.616 1.00 88.56 97 PRO A O 1
ATOM 789 N N . SER A 1 98 ? 7.320 12.532 -20.904 1.00 89.75 98 SER A N 1
ATOM 790 C CA . SER A 1 98 ? 8.431 12.538 -21.863 1.00 89.75 98 SER A CA 1
ATOM 791 C C . SER A 1 98 ? 9.693 13.177 -21.280 1.00 89.75 98 SER A C 1
ATOM 793 O O . SER A 1 98 ? 9.613 14.240 -20.673 1.00 89.75 98 SER A O 1
ATOM 795 N N . GLY A 1 99 ? 10.862 12.582 -21.539 1.00 89.62 99 GLY A N 1
ATOM 796 C CA . GLY A 1 99 ? 12.163 13.148 -21.148 1.00 89.62 99 GLY A CA 1
ATOM 797 C C . GLY A 1 99 ? 12.561 12.918 -19.684 1.00 89.62 99 GLY A C 1
ATOM 798 O O . GLY A 1 99 ? 13.575 13.452 -19.244 1.00 89.62 99 GLY A O 1
ATOM 799 N N . CYS A 1 100 ? 11.796 12.112 -18.946 1.00 89.56 100 CYS A N 1
ATOM 800 C CA . CYS A 1 100 ? 11.994 11.849 -17.522 1.00 89.56 100 CYS A CA 1
ATOM 801 C C . CYS A 1 100 ? 12.468 10.414 -17.255 1.00 89.56 100 CYS A C 1
ATOM 803 O O . CYS A 1 100 ? 12.115 9.476 -17.975 1.00 89.56 100 CYS A O 1
ATOM 805 N N . GLN A 1 101 ? 13.245 10.225 -16.184 1.00 91.12 101 GLN A N 1
ATOM 806 C CA . GLN A 1 101 ? 13.594 8.889 -15.707 1.00 91.12 101 GLN A CA 1
ATOM 807 C C . GLN A 1 101 ? 12.496 8.365 -14.792 1.00 91.12 101 GLN A C 1
ATOM 809 O O . GLN A 1 101 ? 12.403 8.753 -13.634 1.00 91.12 101 GLN A O 1
ATOM 814 N N . VAL A 1 102 ? 11.719 7.407 -15.285 1.00 94.69 102 VAL A N 1
ATOM 815 C CA . VAL A 1 102 ? 10.630 6.826 -14.501 1.00 94.69 102 VAL A CA 1
ATOM 816 C C . VAL A 1 102 ? 11.138 5.673 -13.631 1.00 94.69 102 VAL A C 1
ATOM 818 O O . VAL A 1 102 ? 11.876 4.802 -14.103 1.00 94.69 102 VAL A O 1
ATOM 821 N N . ARG A 1 103 ? 10.733 5.649 -12.359 1.00 96.69 103 ARG A N 1
ATOM 822 C CA . ARG A 1 103 ? 10.869 4.514 -11.433 1.00 96.69 103 ARG A CA 1
ATOM 823 C C . ARG A 1 103 ? 9.503 4.169 -10.870 1.00 96.69 103 ARG A C 1
ATOM 825 O O . ARG A 1 103 ? 8.822 5.040 -10.343 1.00 96.69 103 ARG A O 1
ATOM 832 N N . LEU A 1 104 ? 9.101 2.910 -10.997 1.00 97.00 104 LEU A N 1
ATOM 833 C CA . LEU A 1 104 ? 7.768 2.438 -10.626 1.00 97.00 104 LEU A CA 1
ATOM 834 C C . LEU A 1 104 ? 7.846 1.379 -9.529 1.00 97.00 104 LEU A C 1
ATOM 836 O O . LEU A 1 104 ? 8.885 0.759 -9.296 1.00 97.00 104 LEU A O 1
ATOM 840 N N . VAL A 1 105 ? 6.705 1.133 -8.895 1.00 97.75 105 VAL A N 1
ATOM 841 C CA . VAL A 1 105 ? 6.456 -0.066 -8.096 1.00 97.75 105 VAL A CA 1
ATOM 842 C C . VAL A 1 105 ? 6.838 -1.327 -8.884 1.00 97.75 105 VAL A C 1
ATOM 844 O O . VAL A 1 105 ? 6.568 -1.452 -10.079 1.00 97.75 105 VAL A O 1
ATOM 847 N N . ARG A 1 106 ? 7.463 -2.291 -8.206 1.00 95.81 106 ARG A N 1
ATOM 848 C CA . ARG A 1 106 ? 7.908 -3.560 -8.784 1.00 95.81 106 ARG A CA 1
ATOM 849 C C . ARG A 1 106 ? 7.060 -4.699 -8.239 1.00 95.81 106 ARG A C 1
ATOM 851 O O . ARG A 1 106 ? 7.095 -4.985 -7.045 1.00 95.81 106 ARG A O 1
ATOM 858 N N . GLY A 1 107 ? 6.347 -5.381 -9.126 1.00 94.94 107 GLY A N 1
ATOM 859 C CA . GLY A 1 107 ? 5.457 -6.484 -8.773 1.00 94.94 107 GLY A CA 1
ATOM 860 C C . GLY A 1 107 ? 3.988 -6.125 -8.964 1.00 94.94 107 GLY A C 1
ATOM 861 O O . GLY A 1 107 ? 3.646 -5.185 -9.678 1.00 94.94 107 GLY A O 1
ATOM 862 N N . GLN A 1 108 ? 3.121 -6.909 -8.339 1.00 95.38 108 GLN A N 1
ATOM 863 C CA . GLN A 1 108 ? 1.672 -6.793 -8.452 1.00 95.38 108 GLN A CA 1
ATOM 864 C C . GLN A 1 108 ? 1.048 -6.221 -7.182 1.00 95.38 108 GLN A C 1
ATOM 866 O O . GLN A 1 108 ? 1.540 -6.464 -6.078 1.00 95.38 108 GLN A O 1
ATOM 871 N N . TYR A 1 109 ? -0.024 -5.455 -7.356 1.00 97.75 109 TYR A N 1
ATOM 872 C CA . TYR A 1 109 ? -0.843 -4.923 -6.270 1.00 97.75 109 TYR A CA 1
ATOM 873 C C . TYR A 1 109 ? -2.298 -4.806 -6.725 1.00 97.75 109 TYR A C 1
ATOM 875 O O . TYR A 1 109 ? -2.572 -4.578 -7.905 1.00 97.75 109 TYR A O 1
ATOM 883 N N . GLN A 1 110 ? -3.211 -4.879 -5.762 1.00 97.94 110 GLN A N 1
ATOM 884 C CA . GLN A 1 110 ? -4.628 -4.593 -5.952 1.00 97.94 110 GLN A CA 1
ATOM 885 C C . GLN A 1 110 ? -4.906 -3.119 -5.657 1.00 97.94 110 GLN A C 1
ATOM 887 O O . GLN A 1 110 ? -4.449 -2.584 -4.645 1.00 97.94 110 GLN A O 1
ATOM 892 N N . TYR A 1 111 ? -5.687 -2.467 -6.511 1.00 98.25 111 TYR A N 1
ATOM 893 C CA . TYR A 1 111 ? -6.154 -1.109 -6.292 1.00 98.25 111 TYR A CA 1
ATOM 894 C C . TYR A 1 111 ? -7.338 -1.110 -5.321 1.00 98.25 111 TYR A C 1
ATOM 896 O O . TYR A 1 111 ? -8.466 -1.477 -5.665 1.00 98.25 111 TYR A O 1
ATOM 904 N N . ARG A 1 112 ? -7.057 -0.696 -4.084 1.00 98.44 112 ARG A N 1
ATOM 905 C CA . ARG A 1 112 ? -8.054 -0.572 -3.021 1.00 98.44 112 ARG A CA 1
ATOM 906 C C . ARG A 1 112 ? -8.529 0.873 -2.935 1.00 98.44 112 ARG A C 1
ATOM 908 O O . ARG A 1 112 ? -7.709 1.786 -2.867 1.00 98.44 112 ARG A O 1
ATOM 915 N N . HIS A 1 113 ? -9.842 1.078 -2.951 1.00 98.25 113 HIS A N 1
ATOM 916 C CA . HIS A 1 113 ? -10.467 2.404 -2.978 1.00 98.25 113 HIS A CA 1
ATOM 917 C C . HIS A 1 113 ? -11.799 2.416 -2.215 1.00 98.25 113 HIS A C 1
ATOM 919 O O . HIS A 1 113 ? -12.256 1.385 -1.727 1.00 98.25 113 HIS A O 1
ATOM 925 N N . TYR A 1 114 ? -12.414 3.596 -2.099 1.00 98.44 114 TYR A N 1
ATOM 926 C CA . TYR A 1 114 ? -13.670 3.783 -1.371 1.00 98.44 114 TYR A CA 1
ATOM 927 C C . TYR A 1 114 ? -14.813 2.911 -1.879 1.00 98.44 114 TYR A C 1
ATOM 929 O O . TYR A 1 114 ? -14.846 2.551 -3.055 1.00 98.44 114 TYR A O 1
ATOM 937 N N . MET A 1 115 ? -15.775 2.635 -0.995 1.00 97.88 115 MET A N 1
ATOM 938 C CA . MET A 1 115 ? -16.995 1.867 -1.291 1.00 97.88 115 MET A CA 1
ATOM 939 C C . MET A 1 115 ? -16.754 0.393 -1.649 1.00 97.88 115 MET A C 1
ATOM 941 O O . MET A 1 115 ? -17.657 -0.298 -2.119 1.00 97.88 115 MET A O 1
ATOM 945 N N . GLN A 1 116 ? -15.546 -0.117 -1.418 1.00 98.00 116 GLN A N 1
ATOM 946 C CA . GLN A 1 116 ? -15.257 -1.545 -1.503 1.00 98.00 116 GLN A CA 1
ATOM 947 C C . GLN A 1 116 ? -15.646 -2.260 -0.204 1.00 98.00 116 GLN A C 1
ATOM 949 O O . GLN A 1 116 ? -15.798 -1.643 0.853 1.00 98.00 116 GLN A O 1
ATOM 954 N N . ASP A 1 117 ? -15.784 -3.585 -0.276 1.00 96.88 117 ASP A N 1
ATOM 955 C CA . ASP A 1 117 ? -16.007 -4.457 0.886 1.00 96.88 117 ASP A CA 1
ATOM 956 C C . ASP A 1 117 ? -17.304 -4.168 1.668 1.00 96.88 117 ASP A C 1
ATOM 958 O O . ASP A 1 117 ? -17.449 -4.595 2.812 1.00 96.88 117 ASP A O 1
ATOM 962 N N . ARG A 1 118 ? -18.275 -3.492 1.030 1.00 96.88 118 ARG A N 1
ATOM 963 C CA . ARG A 1 118 ? -19.562 -3.066 1.619 1.00 96.88 118 ARG A CA 1
ATOM 964 C C . ARG A 1 118 ? -19.412 -2.047 2.757 1.00 96.88 118 ARG A C 1
ATOM 966 O O . ARG A 1 118 ? -20.252 -1.996 3.650 1.00 96.88 118 ARG A O 1
ATOM 973 N N . VAL A 1 119 ? -18.360 -1.230 2.718 1.00 97.19 119 VAL A N 1
ATOM 974 C CA . VAL A 1 119 ? -18.125 -0.151 3.686 1.00 97.19 119 VAL A CA 1
ATOM 975 C C . VAL A 1 119 ? -18.211 1.197 2.978 1.00 97.19 119 VAL A C 1
ATOM 977 O O . VAL A 1 119 ? -17.471 1.436 2.026 1.00 97.19 119 VAL A O 1
ATOM 980 N N . ASP A 1 120 ? -19.075 2.089 3.471 1.00 98.06 120 ASP A N 1
ATOM 981 C CA . ASP A 1 120 ? -19.042 3.509 3.108 1.00 98.06 120 ASP A CA 1
ATOM 982 C C . ASP A 1 120 ? -17.948 4.225 3.910 1.00 98.06 120 ASP A C 1
ATOM 984 O O . ASP A 1 120 ? -18.150 4.757 5.012 1.00 98.06 120 ASP A O 1
ATOM 988 N N . ASP A 1 121 ? -16.746 4.196 3.347 1.00 98.12 121 ASP A N 1
ATOM 989 C CA . ASP A 1 121 ? -15.574 4.856 3.896 1.00 98.12 121 ASP A CA 1
ATOM 990 C C . ASP A 1 121 ? -15.273 6.224 3.269 1.00 98.12 121 ASP A C 1
ATOM 992 O O . ASP A 1 121 ? -14.176 6.771 3.427 1.00 98.12 121 ASP A O 1
ATOM 996 N N . ASN A 1 122 ? -16.264 6.807 2.589 1.00 97.38 122 ASN A N 1
ATOM 997 C CA . ASN A 1 122 ? -16.137 8.132 2.007 1.00 97.38 122 ASN A CA 1
ATOM 998 C C . ASN A 1 122 ? -15.860 9.185 3.092 1.00 97.38 122 ASN A C 1
ATOM 1000 O O . ASN A 1 122 ? -16.552 9.267 4.106 1.00 97.38 122 ASN A O 1
ATOM 1004 N N . GLY A 1 123 ? -14.821 9.988 2.873 1.00 96.12 123 GLY A N 1
ATOM 1005 C CA . GLY A 1 123 ? -14.408 11.063 3.778 1.00 96.12 123 GLY A CA 1
ATOM 1006 C C . GLY A 1 123 ? -13.478 10.658 4.929 1.00 96.12 123 GLY A C 1
ATOM 1007 O O . GLY A 1 123 ? -12.939 11.550 5.576 1.00 96.12 123 GLY A O 1
ATOM 1008 N N . TRP A 1 124 ? -13.233 9.364 5.177 1.00 97.75 124 TRP A N 1
ATOM 1009 C CA . TRP A 1 124 ? -12.366 8.933 6.293 1.00 97.75 124 TRP A CA 1
ATOM 1010 C C . TRP A 1 124 ? -11.453 7.733 5.994 1.00 97.75 124 TRP A C 1
ATOM 1012 O O . TRP A 1 124 ? -10.475 7.504 6.707 1.00 97.75 124 TRP A O 1
ATOM 1022 N N . GLY A 1 125 ? -11.723 6.978 4.927 1.00 98.19 125 GLY A N 1
ATOM 1023 C CA . GLY A 1 125 ? -11.027 5.730 4.615 1.00 98.19 125 GLY A CA 1
ATOM 1024 C C . GLY A 1 125 ? -9.701 5.858 3.860 1.00 98.19 125 GLY A C 1
ATOM 1025 O O . GLY A 1 125 ? -9.100 4.835 3.540 1.00 98.19 125 GLY A O 1
ATOM 1026 N N . CYS A 1 126 ? -9.243 7.063 3.495 1.00 97.88 126 CYS A N 1
ATOM 1027 C CA . CYS A 1 126 ? -8.179 7.244 2.487 1.00 97.88 126 CYS A CA 1
ATOM 1028 C C . CYS A 1 126 ? -6.901 6.463 2.833 1.00 97.88 126 CYS A C 1
ATOM 1030 O O . CYS A 1 126 ? -6.384 5.686 2.025 1.00 97.88 126 CYS A O 1
ATOM 1032 N N . ALA A 1 127 ? -6.425 6.610 4.069 1.00 98.38 127 ALA A N 1
ATOM 1033 C CA . ALA A 1 127 ? -5.233 5.931 4.554 1.00 98.38 127 ALA A CA 1
ATOM 1034 C C . ALA A 1 127 ? -5.453 4.421 4.744 1.00 98.38 127 ALA A C 1
ATOM 1036 O O . ALA A 1 127 ? -4.541 3.641 4.471 1.00 98.38 127 ALA A O 1
ATOM 1037 N N . TYR A 1 128 ? -6.668 3.996 5.111 1.00 98.81 128 TYR A N 1
ATOM 1038 C CA . TYR A 1 128 ? -7.040 2.579 5.180 1.00 98.81 128 TYR A CA 1
ATOM 1039 C C . TYR A 1 128 ? -6.907 1.913 3.809 1.00 98.81 128 TYR A C 1
ATOM 1041 O O . TYR A 1 128 ? -6.254 0.880 3.682 1.00 98.81 128 TYR A O 1
ATOM 1049 N N . ARG A 1 129 ? -7.451 2.533 2.756 1.00 98.69 129 ARG A N 1
ATOM 1050 C CA . ARG A 1 129 ? -7.371 2.010 1.382 1.00 98.69 129 ARG A CA 1
ATOM 1051 C C . ARG A 1 129 ? -5.943 2.012 0.837 1.00 98.69 129 ARG A C 1
ATOM 1053 O O . ARG A 1 129 ? -5.526 1.042 0.198 1.00 98.69 129 ARG A O 1
ATOM 1060 N N . SER A 1 130 ? -5.150 3.033 1.165 1.00 98.69 130 SER A N 1
ATOM 1061 C CA . SER A 1 130 ? -3.719 3.030 0.838 1.00 98.69 130 SER A CA 1
ATOM 1062 C C . SER A 1 130 ? -2.969 1.898 1.554 1.00 98.69 130 SER A C 1
ATOM 1064 O O . SER A 1 130 ? -2.158 1.213 0.930 1.00 98.69 130 SER A O 1
ATOM 1066 N N . LEU A 1 131 ? -3.245 1.658 2.841 1.00 98.81 131 LEU A N 1
ATOM 1067 C CA . LEU A 1 131 ? -2.666 0.540 3.590 1.00 98.81 131 LEU A CA 1
ATOM 1068 C C . LEU A 1 131 ? -3.080 -0.805 2.982 1.00 98.81 131 LEU A C 1
ATOM 1070 O O . LEU A 1 131 ? -2.227 -1.661 2.765 1.00 98.81 131 LEU A O 1
ATOM 1074 N N . GLN A 1 132 ? -4.354 -0.984 2.634 1.00 98.88 132 GLN A N 1
ATOM 1075 C CA . GLN A 1 132 ? -4.841 -2.201 1.981 1.00 98.88 132 GLN A CA 1
ATOM 1076 C C . GLN A 1 132 ? -4.135 -2.460 0.640 1.00 98.88 132 GLN A C 1
ATOM 1078 O O . GLN A 1 132 ? -3.755 -3.599 0.359 1.00 98.88 132 GLN A O 1
ATOM 1083 N N . THR A 1 133 ? -3.887 -1.413 -0.157 1.00 98.81 133 THR A N 1
ATOM 1084 C CA . THR A 1 133 ? -3.085 -1.507 -1.391 1.00 98.81 133 THR A CA 1
ATOM 1085 C C . THR A 1 133 ? -1.663 -1.995 -1.088 1.00 98.81 133 THR A C 1
ATOM 1087 O O . THR A 1 133 ? -1.187 -2.937 -1.725 1.00 98.81 133 THR A O 1
ATOM 1090 N N . ILE A 1 134 ? -0.999 -1.438 -0.069 1.00 98.81 134 ILE A N 1
ATOM 1091 C CA . ILE A 1 134 ? 0.347 -1.867 0.353 1.00 98.81 134 ILE A CA 1
ATOM 1092 C C . ILE A 1 134 ? 0.348 -3.325 0.837 1.00 98.81 134 ILE A C 1
ATOM 1094 O O . ILE A 1 134 ? 1.203 -4.112 0.429 1.00 98.81 134 ILE A O 1
ATOM 1098 N N . VAL A 1 135 ? -0.618 -3.723 1.671 1.00 98.75 135 VAL A N 1
ATOM 1099 C CA . VAL A 1 135 ? -0.724 -5.107 2.162 1.00 98.75 135 VAL A CA 1
ATOM 1100 C C . VAL A 1 135 ? -0.969 -6.079 1.005 1.00 98.75 135 VAL A C 1
ATOM 1102 O O . VAL A 1 135 ? -0.362 -7.152 0.972 1.00 98.75 135 VAL A O 1
ATOM 1105 N N . SER A 1 136 ? -1.792 -5.696 0.022 1.00 98.50 136 SER A N 1
ATOM 1106 C CA . SER A 1 136 ? -2.015 -6.514 -1.174 1.00 98.50 136 SER A CA 1
ATOM 1107 C C . SER A 1 136 ? -0.708 -6.773 -1.929 1.00 98.50 136 SER A C 1
ATOM 1109 O O . SER A 1 136 ? -0.453 -7.911 -2.321 1.00 98.50 136 SER A O 1
ATOM 1111 N N . TRP A 1 137 ? 0.171 -5.768 -2.031 1.00 98.56 137 TRP A N 1
ATOM 1112 C CA . TRP A 1 137 ? 1.485 -5.918 -2.652 1.00 98.56 137 TRP A CA 1
ATOM 1113 C C . TRP A 1 137 ? 2.343 -6.941 -1.901 1.00 98.56 137 TRP A C 1
ATOM 1115 O O . TRP A 1 137 ? 2.828 -7.891 -2.514 1.00 98.56 137 TRP A O 1
ATOM 1125 N N . PHE A 1 138 ? 2.462 -6.830 -0.570 1.00 98.50 138 PHE A N 1
ATOM 1126 C CA . PHE A 1 138 ? 3.230 -7.797 0.233 1.00 98.50 138 PHE A CA 1
ATOM 1127 C C . PHE A 1 138 ? 2.701 -9.226 0.085 1.00 98.50 138 PHE A C 1
ATOM 1129 O O . PHE A 1 138 ? 3.485 -10.178 0.006 1.00 98.50 138 PHE A O 1
ATOM 1136 N N . ARG A 1 139 ? 1.375 -9.382 0.014 1.00 97.44 139 ARG A N 1
ATOM 1137 C CA . ARG A 1 139 ? 0.729 -10.679 -0.195 1.00 97.44 139 ARG A CA 1
ATOM 1138 C C . ARG A 1 139 ? 1.049 -11.248 -1.578 1.00 97.44 139 ARG A C 1
ATOM 1140 O O . ARG A 1 139 ? 1.501 -12.385 -1.678 1.00 97.44 139 ARG A O 1
ATOM 1147 N N . MET A 1 140 ? 0.879 -10.457 -2.637 1.00 96.19 140 MET A N 1
ATOM 1148 C CA . MET A 1 140 ? 1.126 -10.891 -4.020 1.00 96.19 140 MET A CA 1
ATOM 1149 C C . MET A 1 140 ? 2.612 -11.121 -4.321 1.00 96.19 140 MET A C 1
ATOM 1151 O O . MET A 1 140 ? 2.956 -11.946 -5.163 1.00 96.19 140 MET A O 1
ATOM 1155 N N . GLN A 1 141 ? 3.512 -10.453 -3.598 1.00 96.50 141 GLN A N 1
ATOM 1156 C CA . GLN A 1 141 ? 4.953 -10.697 -3.702 1.00 96.50 141 GLN A CA 1
ATOM 1157 C C . GLN A 1 141 ? 5.408 -11.905 -2.864 1.00 96.50 141 GLN A C 1
ATOM 1159 O O . GLN A 1 141 ? 6.572 -12.298 -2.926 1.00 96.50 141 GLN A O 1
ATOM 1164 N N . GLY A 1 142 ? 4.502 -12.550 -2.120 1.00 96.06 142 GLY A N 1
ATOM 1165 C CA . GLY A 1 142 ? 4.798 -13.758 -1.351 1.00 96.06 142 GLY A CA 1
ATOM 1166 C C . GLY A 1 142 ? 5.573 -13.504 -0.055 1.00 96.06 142 GLY A C 1
ATOM 1167 O O . GLY A 1 142 ? 6.220 -14.424 0.452 1.00 96.06 142 GLY A O 1
ATOM 1168 N N . TYR A 1 143 ? 5.519 -12.280 0.482 1.00 96.62 143 TYR A N 1
ATOM 1169 C CA . TYR A 1 143 ? 6.083 -11.947 1.797 1.00 96.62 143 TYR A CA 1
ATOM 1170 C C . TYR A 1 143 ? 5.157 -12.338 2.950 1.00 96.62 143 TYR A C 1
ATOM 1172 O O . TYR A 1 143 ? 5.629 -12.595 4.053 1.00 96.62 143 TYR A O 1
ATOM 1180 N N . THR A 1 144 ? 3.849 -12.406 2.702 1.00 96.25 144 THR A N 1
ATOM 1181 C CA . THR A 1 144 ? 2.848 -12.792 3.698 1.00 96.25 144 THR A CA 1
ATOM 1182 C C . THR A 1 144 ? 1.740 -13.620 3.060 1.00 96.25 144 THR A C 1
ATOM 1184 O O . THR A 1 144 ? 1.395 -13.428 1.896 1.00 96.25 144 THR A O 1
ATOM 1187 N N . GLU A 1 145 ? 1.168 -14.534 3.837 1.00 94.75 145 GLU A N 1
ATOM 1188 C CA . GLU A 1 145 ? -0.058 -15.257 3.480 1.00 94.75 145 GLU A CA 1
ATOM 1189 C C . GLU A 1 145 ? -1.295 -14.635 4.146 1.00 94.75 145 GLU A C 1
ATOM 1191 O O . GLU A 1 145 ? -2.424 -15.006 3.820 1.00 94.75 145 GLU A O 1
ATOM 1196 N N . LYS A 1 146 ? -1.094 -13.659 5.046 1.00 95.81 146 LYS A N 1
ATOM 1197 C CA . LYS A 1 146 ? -2.183 -12.952 5.723 1.00 95.81 146 LYS A CA 1
ATOM 1198 C C . LYS A 1 146 ? -3.054 -12.213 4.696 1.00 95.81 146 LYS A C 1
ATOM 1200 O O . LYS A 1 146 ? -2.513 -11.653 3.735 1.00 95.81 146 LYS A O 1
ATOM 1205 N N . PRO A 1 147 ? -4.387 -12.217 4.868 1.00 96.94 147 PRO A N 1
ATOM 1206 C CA . PRO A 1 147 ? -5.284 -11.475 3.994 1.00 96.94 147 PRO A CA 1
ATOM 1207 C C . PRO A 1 147 ? -5.068 -9.962 4.128 1.00 96.94 147 PRO A C 1
ATOM 1209 O O . PRO A 1 147 ? -4.427 -9.478 5.061 1.00 96.94 147 PRO A O 1
ATOM 1212 N N . VAL A 1 148 ? -5.615 -9.214 3.169 1.00 98.25 148 VAL A N 1
ATOM 1213 C CA . VAL A 1 148 ? -5.710 -7.754 3.274 1.00 98.25 148 VAL A CA 1
ATOM 1214 C C . VAL A 1 148 ? -6.694 -7.423 4.406 1.00 98.25 148 VAL A C 1
ATOM 1216 O O . VAL A 1 148 ? -7.810 -7.938 4.361 1.00 98.25 148 VAL A O 1
ATOM 1219 N N . PRO A 1 149 ? -6.310 -6.610 5.406 1.00 98.56 149 PRO A N 1
ATOM 1220 C CA . PRO A 1 149 ? -7.143 -6.354 6.574 1.00 98.56 149 PRO A CA 1
ATOM 1221 C C . PRO A 1 149 ? -8.318 -5.424 6.245 1.00 98.56 149 PRO A C 1
ATOM 1223 O O . PRO A 1 149 ? -8.206 -4.493 5.440 1.00 98.56 149 PRO A O 1
ATOM 1226 N N . SER A 1 150 ? -9.439 -5.651 6.914 1.00 98.69 150 SER A N 1
ATOM 1227 C CA . SER A 1 150 ? -10.587 -4.744 6.983 1.00 98.69 150 SER A CA 1
ATOM 1228 C C . SER A 1 150 ? -10.274 -3.492 7.815 1.00 98.69 150 SER A C 1
ATOM 1230 O O . SER A 1 150 ? -9.305 -3.456 8.577 1.00 98.69 150 SER A O 1
ATOM 1232 N N . HIS A 1 151 ? -11.115 -2.454 7.722 1.00 98.75 151 HIS A N 1
ATOM 1233 C CA . HIS A 1 151 ? -10.974 -1.249 8.554 1.00 98.75 151 HIS A CA 1
ATOM 1234 C C . HIS A 1 151 ? -11.001 -1.576 10.045 1.00 98.75 151 HIS A C 1
ATOM 1236 O O . HIS A 1 151 ? -10.205 -1.020 10.795 1.00 98.75 151 HIS A O 1
ATOM 1242 N N . GLN A 1 152 ? -11.864 -2.507 10.461 1.00 98.56 152 GLN A N 1
ATOM 1243 C CA . GLN A 1 152 ? -11.980 -2.909 11.860 1.00 98.56 152 GLN A CA 1
ATOM 1244 C C . GLN A 1 152 ? -10.716 -3.622 12.356 1.00 98.56 152 GLN A C 1
ATOM 1246 O O . GLN A 1 152 ? -10.255 -3.334 13.455 1.00 98.56 152 GLN A O 1
ATOM 1251 N N . GLU A 1 153 ? -10.104 -4.490 11.543 1.00 98.81 153 GLU A N 1
ATOM 1252 C CA . GLU A 1 153 ? -8.827 -5.138 11.885 1.00 98.81 153 GLU A CA 1
ATOM 1253 C C . GLU A 1 153 ? -7.673 -4.130 11.957 1.00 98.81 153 GLU A C 1
ATOM 1255 O O . GLU A 1 153 ? -6.812 -4.240 12.828 1.00 98.81 153 GLU A O 1
ATOM 1260 N N . ILE A 1 154 ? -7.664 -3.122 11.078 1.00 98.88 154 ILE A N 1
ATOM 1261 C CA . ILE A 1 154 ? -6.693 -2.018 11.128 1.00 98.88 154 ILE A CA 1
ATOM 1262 C C . ILE A 1 154 ? -6.880 -1.204 12.417 1.00 98.88 154 ILE A C 1
ATOM 1264 O O . ILE A 1 154 ? -5.911 -0.917 13.114 1.00 98.88 154 ILE A O 1
ATOM 1268 N N . GLN A 1 155 ? -8.121 -0.859 12.771 1.00 98.81 155 GLN A N 1
ATOM 1269 C CA . GLN A 1 155 ? -8.428 -0.147 14.016 1.00 98.81 155 GLN A CA 1
ATOM 1270 C C . GLN A 1 155 ? -8.029 -0.969 15.243 1.00 98.81 155 GLN A C 1
ATOM 1272 O O . GLN A 1 155 ? -7.398 -0.435 16.152 1.00 98.81 155 GLN A O 1
ATOM 1277 N N . GLN A 1 156 ? -8.337 -2.269 15.246 1.00 98.81 156 GLN A N 1
ATOM 1278 C CA . GLN A 1 156 ? -7.954 -3.174 16.324 1.00 98.81 156 GLN A CA 1
ATOM 1279 C C . GLN A 1 156 ? -6.433 -3.254 16.463 1.00 98.81 156 GLN A C 1
ATOM 1281 O O . GLN A 1 156 ? -5.925 -3.191 17.575 1.00 98.81 156 GLN A O 1
ATOM 1286 N N . ALA A 1 157 ? -5.689 -3.300 15.353 1.00 98.75 157 ALA A N 1
ATOM 1287 C CA . ALA A 1 157 ? -4.229 -3.298 15.391 1.00 98.75 157 ALA A CA 1
ATOM 1288 C C . ALA A 1 157 ? -3.655 -2.047 16.078 1.00 98.75 157 ALA A C 1
ATOM 1290 O O . ALA A 1 157 ? -2.654 -2.163 16.780 1.00 98.75 157 ALA A O 1
ATOM 1291 N N . LEU A 1 158 ? -4.288 -0.879 15.911 1.00 98.88 158 LEU A N 1
ATOM 1292 C CA . LEU A 1 158 ? -3.883 0.367 16.577 1.00 98.88 158 LEU A CA 1
ATOM 1293 C C . LEU A 1 158 ? -4.201 0.366 18.074 1.00 98.88 158 LEU A C 1
ATOM 1295 O O . LEU A 1 158 ? -3.406 0.857 18.875 1.00 98.88 158 LEU A O 1
ATOM 1299 N N . VAL A 1 159 ? -5.325 -0.232 18.466 1.00 98.75 159 VAL A N 1
ATOM 1300 C CA . VAL A 1 159 ? -5.643 -0.447 19.884 1.00 98.75 159 VAL A CA 1
ATOM 1301 C C . VAL A 1 159 ? -4.657 -1.430 20.517 1.00 98.75 159 VAL A C 1
ATOM 1303 O O . VAL A 1 159 ? -4.127 -1.167 21.592 1.00 98.75 159 VAL A O 1
ATOM 1306 N N . ASP A 1 160 ? -4.340 -2.525 19.827 1.00 98.62 160 ASP A N 1
ATOM 1307 C CA . ASP A 1 160 ? -3.448 -3.577 20.323 1.00 98.62 160 ASP A CA 1
ATOM 1308 C C . ASP A 1 160 ? -2.006 -3.104 20.557 1.00 98.62 160 ASP A C 1
ATOM 1310 O O . ASP A 1 160 ? -1.284 -3.711 21.349 1.00 98.62 160 ASP A O 1
ATOM 1314 N N . VAL A 1 161 ? -1.552 -2.075 19.834 1.00 98.31 161 VAL A N 1
ATOM 1315 C CA . VAL A 1 161 ? -0.228 -1.457 20.044 1.00 98.31 161 VAL A CA 1
ATOM 1316 C C . VAL A 1 161 ? -0.271 -0.295 21.041 1.00 98.31 161 VAL A C 1
ATOM 1318 O O . VAL A 1 161 ? 0.767 0.302 21.309 1.00 98.31 161 VAL A O 1
ATOM 1321 N N . GLY A 1 162 ? -1.444 0.015 21.604 1.00 98.25 162 GLY A N 1
ATOM 1322 C CA . GLY A 1 162 ? -1.630 1.080 22.590 1.00 98.25 162 GLY A CA 1
ATOM 1323 C C . GLY A 1 162 ? -1.684 2.496 22.008 1.00 98.25 162 GLY A C 1
ATOM 1324 O O . GLY A 1 162 ? -1.603 3.453 22.771 1.00 98.25 162 GLY A O 1
ATOM 1325 N N . ASP A 1 163 ? -1.820 2.645 20.688 1.00 98.44 163 ASP A N 1
ATOM 1326 C CA . ASP A 1 163 ? -1.864 3.952 20.012 1.00 98.44 163 ASP A CA 1
ATOM 1327 C C . ASP A 1 163 ? -3.250 4.615 20.108 1.00 98.44 163 ASP A C 1
ATOM 1329 O O . ASP A 1 163 ? -3.368 5.836 20.215 1.00 98.44 163 ASP A O 1
ATOM 1333 N N . LYS A 1 164 ? -4.323 3.812 20.100 1.00 98.50 164 LYS A N 1
ATOM 1334 C CA . LYS A 1 164 ? -5.713 4.297 20.145 1.00 98.50 164 LYS A CA 1
ATOM 1335 C C . LYS A 1 164 ? -6.514 3.649 21.284 1.00 98.50 164 LYS A C 1
ATOM 1337 O O . LYS A 1 164 ? -6.230 2.513 21.663 1.00 98.50 164 LYS A O 1
ATOM 1342 N N . PRO A 1 165 ? -7.538 4.336 21.833 1.00 98.44 165 PRO A N 1
ATOM 1343 C CA . PRO A 1 165 ? -8.437 3.745 22.824 1.00 98.44 165 PRO A CA 1
ATOM 1344 C C . PRO A 1 165 ? -9.331 2.670 22.191 1.00 98.44 165 PRO A C 1
ATOM 1346 O O . PRO A 1 165 ? -9.589 2.696 20.990 1.00 98.44 165 PRO A O 1
ATOM 1349 N N . SER A 1 166 ? -9.891 1.768 23.000 1.00 98.38 166 SER A N 1
ATOM 1350 C CA . SER A 1 166 ? -10.792 0.703 22.523 1.00 98.38 166 SER A CA 1
ATOM 1351 C C . SER A 1 166 ? -12.019 1.219 21.759 1.00 98.38 166 SER A C 1
ATOM 1353 O O . SER A 1 166 ? -12.483 0.557 20.834 1.00 98.38 166 SER A O 1
ATOM 1355 N N . SER A 1 167 ? -12.501 2.425 22.080 1.00 98.38 167 SER A N 1
ATOM 1356 C CA . SER A 1 167 ? -13.598 3.102 21.371 1.00 98.38 167 SER A CA 1
ATOM 1357 C C . SER A 1 167 ? -13.273 3.484 19.921 1.00 98.38 167 SER A C 1
ATOM 1359 O O . SER A 1 167 ? -14.175 3.844 19.168 1.00 98.38 167 SER A O 1
ATOM 1361 N N . PHE A 1 168 ? -12.004 3.405 19.512 1.00 98.56 168 PHE A N 1
ATOM 1362 C CA . PHE A 1 168 ? -11.579 3.659 18.137 1.00 98.56 168 PHE A CA 1
ATOM 1363 C C . PHE A 1 168 ? -12.056 2.571 17.163 1.00 98.56 168 PHE A C 1
ATOM 1365 O O . PHE A 1 168 ? -12.273 2.845 15.979 1.00 98.56 168 PHE A O 1
ATOM 1372 N N . VAL A 1 169 ? -12.238 1.339 17.646 1.00 98.62 169 VAL A N 1
ATOM 1373 C CA . VAL A 1 169 ? -12.714 0.210 16.838 1.00 98.62 169 VAL A CA 1
ATOM 1374 C C . VAL A 1 169 ? -14.189 0.399 16.498 1.00 98.62 169 VAL A C 1
ATOM 1376 O O . VAL A 1 169 ? -15.016 0.652 17.367 1.00 98.62 169 VAL A O 1
ATOM 1379 N N . GLY A 1 170 ? -14.522 0.283 15.214 1.00 97.94 170 GLY A N 1
ATOM 1380 C CA . GLY A 1 170 ? -15.853 0.575 14.682 1.00 97.94 170 GLY A CA 1
ATOM 1381 C C . GLY A 1 170 ? -16.118 2.064 14.440 1.00 97.94 170 GLY A C 1
ATOM 1382 O O . GLY A 1 170 ? -17.185 2.413 13.937 1.00 97.94 170 GLY A O 1
ATOM 1383 N N . SER A 1 171 ? -15.167 2.952 14.754 1.00 98.19 171 SER A N 1
ATOM 1384 C CA . SER A 1 171 ? -15.298 4.380 14.455 1.00 98.19 171 SER A CA 1
ATOM 1385 C C . SER A 1 171 ? -15.132 4.673 12.954 1.00 98.19 171 SER A C 1
ATOM 1387 O O . SER A 1 171 ? -14.658 3.839 12.181 1.00 98.19 171 SER A O 1
ATOM 1389 N N . ARG A 1 172 ? -15.492 5.895 12.541 1.00 98.12 172 ARG A N 1
ATOM 1390 C CA . ARG A 1 172 ? -15.225 6.449 11.197 1.00 98.12 172 ARG A CA 1
ATOM 1391 C C . ARG A 1 172 ? -14.088 7.478 11.229 1.00 98.12 172 ARG A C 1
ATOM 1393 O O . ARG A 1 172 ? -14.108 8.460 10.495 1.00 98.12 172 ARG A O 1
ATOM 1400 N N . GLN A 1 173 ? -13.143 7.324 12.155 1.00 97.94 173 GLN A N 1
ATOM 1401 C CA . GLN A 1 173 ? -12.011 8.240 12.275 1.00 97.94 173 GLN A CA 1
ATOM 1402 C C . GLN A 1 173 ? -10.939 7.908 11.232 1.00 97.94 173 GLN A C 1
ATOM 1404 O O . GLN A 1 173 ? -10.664 6.742 10.961 1.00 97.94 173 GLN A O 1
ATOM 1409 N N . TRP A 1 174 ? -10.323 8.939 10.653 1.00 96.94 174 TRP A N 1
ATOM 1410 C CA . TRP A 1 174 ? -9.187 8.782 9.747 1.00 96.94 174 TRP A CA 1
ATOM 1411 C C . TRP A 1 174 ? -7.902 8.440 10.524 1.00 96.94 174 TRP A C 1
ATOM 1413 O O . TRP A 1 174 ? -7.814 8.647 11.737 1.00 96.94 174 TRP A O 1
ATOM 1423 N N . ILE A 1 175 ? -6.903 7.911 9.813 1.00 97.94 175 ILE A N 1
ATOM 1424 C CA . ILE A 1 175 ? -5.564 7.599 10.342 1.00 97.94 175 ILE A CA 1
ATOM 1425 C C . ILE A 1 175 ? -4.485 8.248 9.471 1.00 97.94 175 ILE A C 1
ATOM 1427 O O . ILE A 1 175 ? -4.722 8.512 8.290 1.00 97.94 175 ILE A O 1
ATOM 1431 N N . GLY A 1 176 ? -3.309 8.507 10.040 1.00 96.00 176 GLY A N 1
ATOM 1432 C CA . GLY A 1 176 ? -2.175 9.105 9.342 1.00 96.00 176 GLY A CA 1
ATOM 1433 C C . GLY A 1 176 ? -1.103 8.097 8.922 1.00 96.00 176 GLY A C 1
ATOM 1434 O O . GLY A 1 176 ? -1.220 6.883 9.096 1.00 96.00 176 GLY A O 1
ATOM 1435 N N . SER A 1 177 ? -0.010 8.620 8.361 1.00 94.81 177 SER A N 1
ATOM 1436 C CA . SER A 1 177 ? 1.138 7.819 7.910 1.00 94.81 177 SER A CA 1
ATOM 1437 C C . SER A 1 177 ? 1.820 7.052 9.050 1.00 94.81 177 SER A C 1
ATOM 1439 O O . SER A 1 177 ? 2.385 5.983 8.818 1.00 94.81 177 SER A O 1
ATOM 1441 N N . MET A 1 178 ? 1.774 7.585 10.276 1.00 95.50 178 MET A N 1
ATOM 1442 C CA . MET A 1 178 ? 2.374 6.954 11.453 1.00 95.50 178 MET A CA 1
ATOM 1443 C C . MET A 1 178 ? 1.598 5.697 11.852 1.00 95.50 178 MET A C 1
ATOM 1445 O O . MET A 1 178 ? 2.184 4.619 11.948 1.00 95.50 178 MET A O 1
ATOM 1449 N N . GLU A 1 179 ? 0.272 5.808 11.953 1.00 98.19 179 GLU A N 1
ATOM 1450 C CA . GLU A 1 179 ? -0.615 4.677 12.221 1.00 98.19 179 GLU A CA 1
ATOM 1451 C C . GLU A 1 179 ? -0.545 3.607 11.125 1.00 98.19 179 GLU A C 1
ATOM 1453 O O . GLU A 1 179 ? -0.549 2.412 11.424 1.00 98.19 179 GLU A O 1
ATOM 1458 N N . VAL A 1 180 ? -0.413 4.005 9.853 1.00 98.12 180 VAL A N 1
ATOM 1459 C CA . VAL A 1 180 ? -0.167 3.060 8.747 1.00 98.12 180 VAL A CA 1
ATOM 1460 C C . VAL A 1 180 ? 1.120 2.260 8.987 1.00 98.12 180 VAL A C 1
ATOM 1462 O O . VAL A 1 180 ? 1.119 1.040 8.806 1.00 98.12 180 VAL A O 1
ATOM 1465 N N . GLY A 1 181 ? 2.197 2.911 9.439 1.00 97.81 181 GLY A N 1
ATOM 1466 C CA . GLY A 1 181 ? 3.448 2.249 9.823 1.00 97.81 181 GLY A CA 1
ATOM 1467 C C . GLY A 1 181 ? 3.273 1.268 10.987 1.00 97.81 181 GLY A C 1
ATOM 1468 O O . GLY A 1 181 ? 3.724 0.123 10.898 1.00 97.81 181 GLY A O 1
ATOM 1469 N N . TYR A 1 182 ? 2.554 1.667 12.041 1.00 98.44 182 TYR A N 1
ATOM 1470 C CA . TYR A 1 182 ? 2.231 0.788 13.173 1.00 98.44 182 TYR A CA 1
ATOM 1471 C C . TYR A 1 182 ? 1.438 -0.443 12.736 1.00 98.44 182 TYR A C 1
ATOM 1473 O O . TYR A 1 182 ? 1.770 -1.564 13.125 1.00 98.44 182 TYR A O 1
ATOM 1481 N N . CYS A 1 183 ? 0.449 -0.263 11.861 1.00 98.56 183 CYS A N 1
ATOM 1482 C CA . CYS A 1 183 ? -0.339 -1.365 11.324 1.00 98.56 183 CYS A CA 1
ATOM 1483 C C . CYS A 1 183 ? 0.508 -2.318 10.475 1.00 98.56 183 CYS A C 1
ATOM 1485 O O . CYS A 1 183 ? 0.381 -3.531 10.623 1.00 98.56 183 CYS A O 1
ATOM 1487 N N . LEU A 1 184 ? 1.397 -1.810 9.613 1.00 98.31 184 LEU A N 1
ATOM 1488 C CA . LEU A 1 184 ? 2.307 -2.658 8.829 1.00 98.31 184 LEU A CA 1
ATOM 1489 C C . LEU A 1 184 ? 3.216 -3.497 9.732 1.00 98.31 184 LEU A C 1
ATOM 1491 O O . LEU A 1 184 ? 3.406 -4.692 9.482 1.00 98.31 184 LEU A O 1
ATOM 1495 N N . ASN A 1 185 ? 3.728 -2.903 10.808 1.00 98.06 185 ASN A N 1
ATOM 1496 C CA . ASN A 1 185 ? 4.554 -3.620 11.766 1.00 98.06 185 ASN A CA 1
ATOM 1497 C C . ASN A 1 185 ? 3.746 -4.671 12.539 1.00 98.06 185 ASN A C 1
ATOM 1499 O O . ASN A 1 185 ? 4.109 -5.845 12.534 1.00 98.06 185 ASN A O 1
ATOM 1503 N N . LYS A 1 186 ? 2.606 -4.291 13.121 1.00 98.19 186 LYS A N 1
ATOM 1504 C CA . LYS A 1 186 ? 1.761 -5.194 13.914 1.00 98.19 186 LYS A CA 1
ATOM 1505 C C . LYS A 1 186 ? 1.191 -6.343 13.083 1.00 98.19 186 LYS A C 1
ATOM 1507 O O . LYS A 1 186 ? 1.217 -7.497 13.511 1.00 98.19 186 LYS A O 1
ATOM 1512 N N . LEU A 1 187 ? 0.665 -6.038 11.898 1.00 97.81 187 LEU A N 1
ATOM 1513 C CA . LEU A 1 187 ? -0.037 -7.014 11.069 1.00 97.81 187 LEU A CA 1
ATOM 1514 C C . LEU A 1 187 ? 0.931 -7.884 10.273 1.00 97.81 187 LEU A C 1
ATOM 1516 O O . LEU A 1 187 ? 0.676 -9.080 10.141 1.00 97.81 187 LEU A O 1
ATOM 1520 N N . LEU A 1 188 ? 2.036 -7.340 9.759 1.00 97.00 188 LEU A N 1
ATOM 1521 C CA . LEU A 1 188 ? 2.927 -8.064 8.842 1.00 97.00 188 LEU A CA 1
ATOM 1522 C C . LEU A 1 188 ? 4.360 -8.252 9.355 1.00 97.00 188 LEU A C 1
ATOM 1524 O O . LEU A 1 188 ? 5.113 -8.998 8.734 1.00 97.00 188 LEU A O 1
ATOM 1528 N N . GLY A 1 189 ? 4.754 -7.607 10.454 1.00 97.12 189 GLY A N 1
ATOM 1529 C CA . GLY A 1 189 ? 6.153 -7.569 10.896 1.00 97.12 189 GLY A CA 1
ATOM 1530 C C . GLY A 1 189 ? 7.043 -6.720 9.985 1.00 97.12 189 GLY A C 1
ATOM 1531 O O . GLY A 1 189 ? 8.251 -6.936 9.933 1.00 97.12 189 GLY A O 1
ATOM 1532 N N . VAL A 1 190 ? 6.457 -5.792 9.222 1.00 96.19 190 VAL A N 1
ATOM 1533 C CA . VAL A 1 190 ? 7.179 -4.945 8.265 1.00 96.19 190 VAL A CA 1
ATOM 1534 C C . VAL A 1 190 ? 7.594 -3.640 8.934 1.00 96.19 190 VAL A C 1
ATOM 1536 O O . VAL A 1 190 ? 6.771 -2.943 9.523 1.00 96.19 190 VAL A O 1
ATOM 1539 N N . THR A 1 191 ? 8.868 -3.283 8.806 1.00 94.94 191 THR A N 1
ATOM 1540 C CA . THR A 1 191 ? 9.377 -1.969 9.214 1.00 94.94 191 THR A CA 1
ATOM 1541 C C . THR A 1 191 ? 9.194 -0.959 8.084 1.00 94.94 191 THR A C 1
ATOM 1543 O O . THR A 1 191 ? 9.499 -1.253 6.928 1.00 94.94 191 THR A O 1
ATOM 1546 N N . SER A 1 192 ? 8.731 0.246 8.414 1.00 94.12 192 SER A N 1
ATOM 1547 C CA . SER A 1 192 ? 8.554 1.359 7.475 1.00 94.12 192 SER A CA 1
ATOM 1548 C C . SER A 1 192 ? 9.526 2.506 7.761 1.00 94.12 192 SER A C 1
ATOM 1550 O O . SER A 1 192 ? 9.852 2.773 8.916 1.00 94.12 192 SER A O 1
ATOM 1552 N N . LYS A 1 193 ? 9.948 3.226 6.713 1.00 95.19 193 LYS A N 1
ATOM 1553 C CA . LYS A 1 193 ? 10.662 4.509 6.821 1.00 95.19 193 LYS A CA 1
ATOM 1554 C C . LYS A 1 193 ? 9.689 5.643 6.495 1.00 95.19 193 LYS A C 1
ATOM 1556 O O . LYS A 1 193 ? 9.126 5.659 5.404 1.00 95.19 193 LYS A O 1
ATOM 1561 N N . THR A 1 194 ? 9.537 6.598 7.406 1.00 93.12 194 THR A N 1
ATOM 1562 C CA . THR A 1 194 ? 8.718 7.798 7.185 1.00 93.12 194 THR A CA 1
ATOM 1563 C C . THR A 1 194 ? 9.598 8.945 6.703 1.00 93.12 194 THR A C 1
ATOM 1565 O O . THR A 1 194 ? 10.627 9.235 7.311 1.00 93.12 194 THR A O 1
ATOM 1568 N N . LEU A 1 195 ? 9.197 9.596 5.609 1.00 93.56 195 LEU A N 1
ATOM 1569 C CA . LEU A 1 195 ? 9.817 10.828 5.124 1.00 93.56 195 LEU A CA 1
ATOM 1570 C C . LEU A 1 195 ? 8.894 11.996 5.456 1.00 93.56 195 LEU A C 1
ATOM 1572 O O . LEU A 1 195 ? 7.754 12.021 5.000 1.00 93.56 195 LEU A O 1
ATOM 1576 N N . CYS A 1 196 ? 9.387 12.950 6.239 1.00 92.50 196 CYS A N 1
ATOM 1577 C CA . CYS A 1 196 ? 8.633 14.148 6.590 1.00 92.50 196 CYS A CA 1
ATOM 1578 C C . CYS A 1 196 ? 9.005 15.307 5.659 1.00 92.50 196 CYS A C 1
ATOM 1580 O O . CYS A 1 196 ? 10.174 15.481 5.303 1.00 92.50 196 CYS A O 1
ATOM 1582 N N . VAL A 1 197 ? 7.998 16.097 5.300 1.00 92.44 197 VAL A N 1
ATOM 1583 C CA . VAL A 1 197 ? 8.119 17.399 4.637 1.00 92.44 197 VAL A CA 1
ATOM 1584 C C . VAL A 1 197 ? 7.225 18.387 5.379 1.00 92.44 197 VAL A C 1
ATOM 1586 O O . VAL A 1 197 ? 6.181 17.991 5.900 1.00 92.44 197 VAL A O 1
ATOM 1589 N N . SER A 1 198 ? 7.632 19.651 5.447 1.00 90.75 198 SER A N 1
ATOM 1590 C CA . SER A 1 198 ? 6.895 20.687 6.183 1.00 90.75 198 SER A CA 1
ATOM 1591 C C . SER A 1 198 ? 5.802 21.326 5.326 1.00 90.75 198 SER A C 1
ATOM 1593 O O . SER A 1 198 ? 4.801 21.810 5.848 1.00 90.75 198 SER A O 1
ATOM 1595 N N . A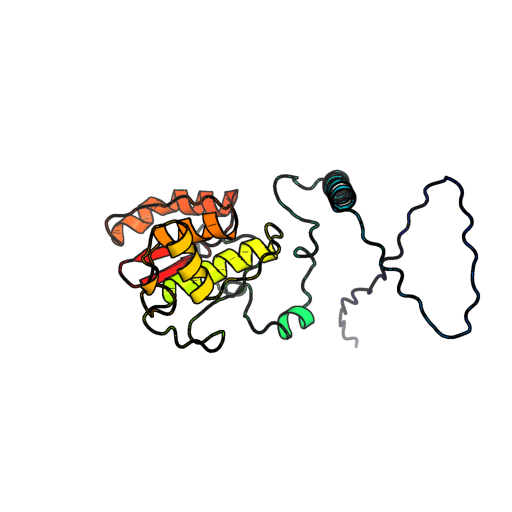LA A 1 199 ? 5.977 21.303 4.002 1.00 91.50 199 ALA A N 1
ATOM 1596 C CA . ALA A 1 199 ? 5.026 21.834 3.034 1.00 91.50 199 ALA A CA 1
ATOM 1597 C C . ALA A 1 199 ? 4.997 20.990 1.753 1.00 91.50 199 ALA A C 1
ATOM 1599 O O . ALA A 1 199 ? 5.979 20.345 1.385 1.00 91.50 199 ALA A O 1
ATOM 1600 N N . GLY A 1 200 ? 3.882 21.044 1.018 1.00 90.38 200 GLY A N 1
ATOM 1601 C CA . GLY A 1 200 ? 3.753 20.349 -0.269 1.00 90.38 200 GLY A CA 1
ATOM 1602 C C . GLY A 1 200 ? 4.786 20.799 -1.312 1.00 90.38 200 GLY A C 1
ATOM 1603 O O . GLY A 1 200 ? 5.226 19.990 -2.125 1.00 90.38 200 GLY A O 1
ATOM 1604 N N . SER A 1 201 ? 5.240 22.056 -1.244 1.00 94.62 201 SER A N 1
ATOM 1605 C CA . SER A 1 201 ? 6.307 22.604 -2.094 1.00 94.62 201 SER A CA 1
ATOM 1606 C C . SER A 1 201 ? 7.669 21.938 -1.877 1.00 94.62 201 SER A C 1
ATOM 1608 O O . SER A 1 201 ? 8.525 22.012 -2.755 1.00 94.62 201 SER A O 1
ATOM 1610 N N . GLU A 1 202 ? 7.874 21.259 -0.747 1.00 94.12 202 GLU A N 1
ATOM 1611 C CA . GLU A 1 202 ? 9.115 20.548 -0.433 1.00 94.12 202 GLU A CA 1
ATOM 1612 C C . GLU A 1 202 ? 9.117 19.104 -0.949 1.00 94.12 202 GLU A C 1
ATOM 1614 O O . GLU A 1 202 ? 10.164 18.459 -0.935 1.00 94.12 202 GLU A O 1
ATOM 1619 N N . MET A 1 203 ? 7.993 18.577 -1.448 1.00 93.38 203 MET A N 1
ATOM 1620 C CA . MET A 1 203 ? 7.922 17.210 -1.986 1.00 93.38 203 MET A CA 1
ATOM 1621 C C . MET A 1 203 ? 8.984 16.896 -3.055 1.00 93.38 203 MET A C 1
ATOM 1623 O O . MET A 1 203 ? 9.581 15.817 -2.980 1.00 93.38 203 MET A O 1
ATOM 1627 N N . PRO A 1 204 ? 9.316 17.807 -3.996 1.00 95.00 204 PRO A N 1
ATOM 1628 C CA . PRO A 1 204 ? 10.400 17.581 -4.951 1.00 95.00 204 PRO A CA 1
ATOM 1629 C C . PRO A 1 204 ? 11.764 17.317 -4.292 1.00 95.00 204 PRO A C 1
ATOM 1631 O O . PRO A 1 204 ? 12.573 16.573 -4.846 1.00 95.00 204 PRO A O 1
ATOM 1634 N N . SER A 1 205 ? 12.016 17.837 -3.082 1.00 95.81 205 SER A N 1
ATOM 1635 C CA . SER A 1 205 ? 13.265 17.574 -2.345 1.00 95.81 205 SER A CA 1
ATOM 1636 C C . SER A 1 205 ? 13.444 16.093 -1.978 1.00 95.81 205 SER A C 1
ATOM 1638 O O . SER A 1 205 ? 14.568 15.634 -1.776 1.00 95.81 205 SER A O 1
ATOM 1640 N N . LYS A 1 206 ? 12.349 15.317 -1.951 1.00 96.56 206 LYS A N 1
ATOM 1641 C CA . LYS A 1 206 ? 12.335 13.876 -1.652 1.00 96.56 206 LYS A CA 1
ATOM 1642 C C . LYS A 1 206 ? 12.405 12.987 -2.890 1.00 96.56 206 LYS A C 1
ATOM 1644 O O . LYS A 1 206 ? 12.428 11.765 -2.752 1.00 96.56 206 LYS A O 1
ATOM 1649 N N . ALA A 1 207 ? 12.518 13.563 -4.090 1.00 95.25 207 ALA A N 1
ATOM 1650 C CA . ALA A 1 207 ? 12.521 12.807 -5.340 1.00 95.25 207 ALA A CA 1
ATOM 1651 C C . ALA A 1 207 ? 13.612 11.724 -5.387 1.00 95.25 207 ALA A C 1
ATOM 1653 O O . ALA A 1 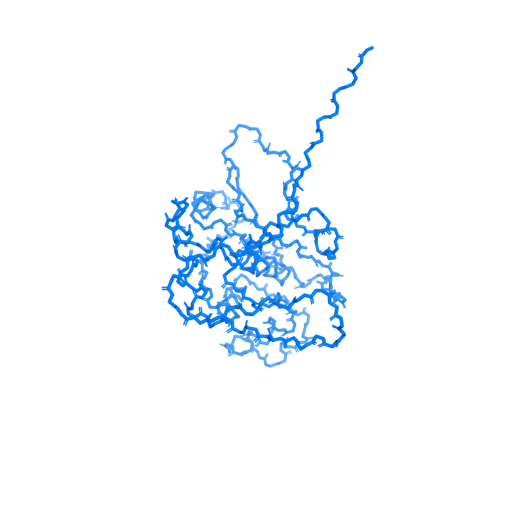207 ? 13.324 10.567 -5.679 1.00 95.25 207 ALA A O 1
ATOM 1654 N N . ARG A 1 208 ? 14.855 12.057 -5.013 1.00 95.75 208 ARG A N 1
ATOM 1655 C CA . ARG A 1 208 ? 15.967 11.085 -5.008 1.00 95.75 208 ARG A CA 1
ATOM 1656 C C . ARG A 1 208 ? 15.741 9.931 -4.028 1.00 95.75 208 ARG A C 1
ATOM 1658 O O . ARG A 1 208 ? 16.088 8.789 -4.331 1.00 95.75 208 ARG A O 1
ATOM 1665 N N . GLU A 1 209 ? 15.147 10.217 -2.869 1.00 97.38 209 GLU A N 1
ATOM 1666 C CA . GLU A 1 209 ? 14.808 9.191 -1.878 1.00 97.38 209 GLU A CA 1
ATOM 1667 C C . GLU A 1 209 ? 13.726 8.247 -2.421 1.00 97.38 209 GLU A C 1
ATOM 1669 O O . GLU A 1 209 ? 13.855 7.031 -2.288 1.00 97.38 209 GLU A O 1
ATOM 1674 N N . LEU A 1 210 ? 12.708 8.789 -3.100 1.00 97.19 210 LEU A N 1
ATOM 1675 C CA . LEU A 1 210 ? 11.656 8.000 -3.747 1.00 97.19 210 LEU A CA 1
ATOM 1676 C C . LEU A 1 210 ? 12.188 7.160 -4.915 1.00 97.19 210 LEU A C 1
ATOM 1678 O O . LEU A 1 210 ? 11.851 5.982 -5.008 1.00 97.19 210 LEU A O 1
ATOM 1682 N N . MET A 1 211 ? 13.057 7.714 -5.767 1.00 96.81 211 MET A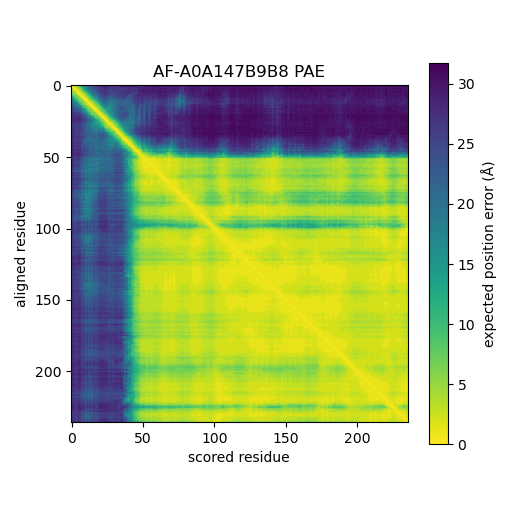 N 1
ATOM 1683 C CA . MET A 1 211 ? 13.717 6.950 -6.836 1.00 96.81 211 MET A CA 1
ATOM 1684 C C . MET A 1 211 ? 14.486 5.758 -6.257 1.00 96.81 211 MET A C 1
ATOM 1686 O O . MET A 1 211 ? 14.285 4.623 -6.686 1.00 96.81 211 MET A O 1
ATOM 1690 N N . THR A 1 212 ? 15.291 6.005 -5.218 1.00 97.50 212 THR A N 1
ATOM 1691 C CA . THR A 1 212 ? 16.057 4.957 -4.524 1.00 97.50 212 THR A CA 1
ATOM 1692 C C . THR A 1 212 ? 15.138 3.898 -3.915 1.00 97.50 212 THR A C 1
ATOM 1694 O O . THR A 1 212 ? 15.422 2.703 -3.999 1.00 97.50 212 THR A O 1
ATOM 1697 N N . HIS A 1 213 ? 14.013 4.312 -3.322 1.00 98.19 213 HIS A N 1
ATOM 1698 C CA . HIS A 1 213 ? 13.011 3.392 -2.783 1.00 98.19 213 HIS A CA 1
ATOM 1699 C C . HIS A 1 213 ? 12.432 2.479 -3.868 1.00 98.19 213 HIS A C 1
ATOM 1701 O O . HIS A 1 213 ? 12.370 1.266 -3.665 1.00 98.19 213 HIS A O 1
ATOM 1707 N N . PHE A 1 214 ? 12.045 3.025 -5.023 1.00 97.69 214 PHE A N 1
ATOM 1708 C CA . PHE A 1 214 ? 11.488 2.221 -6.112 1.00 97.69 214 PHE A CA 1
ATOM 1709 C C . PHE A 1 214 ? 12.521 1.281 -6.754 1.00 97.69 214 PHE A C 1
ATOM 1711 O O . PHE A 1 214 ? 12.171 0.148 -7.084 1.00 97.69 214 PHE A O 1
ATOM 1718 N N . ASP A 1 215 ? 13.790 1.690 -6.844 1.00 95.75 215 ASP A N 1
ATOM 1719 C CA . ASP A 1 215 ? 14.878 0.836 -7.342 1.00 95.75 215 ASP A CA 1
ATOM 1720 C C . ASP A 1 215 ? 15.198 -0.327 -6.382 1.00 95.75 215 ASP A C 1
ATOM 1722 O O . ASP A 1 215 ? 15.315 -1.488 -6.795 1.00 95.75 215 ASP A O 1
ATOM 1726 N N . MET A 1 216 ? 15.306 -0.035 -5.083 1.00 94.81 216 MET A N 1
ATOM 1727 C CA . MET A 1 216 ? 15.753 -1.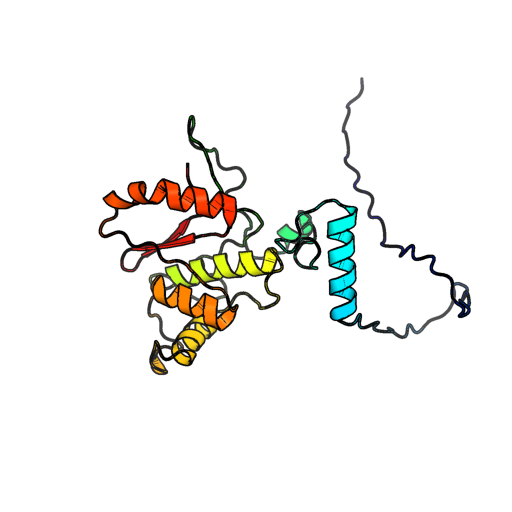010 -4.082 1.00 94.81 216 MET A CA 1
ATOM 1728 C C . MET A 1 216 ? 14.606 -1.883 -3.565 1.00 94.81 216 MET A C 1
ATOM 1730 O O . MET A 1 216 ? 14.692 -3.115 -3.590 1.00 94.81 216 MET A O 1
ATOM 1734 N N . GLN A 1 217 ? 13.524 -1.250 -3.108 1.00 96.12 217 GLN A N 1
ATOM 1735 C CA . GLN A 1 217 ? 12.381 -1.915 -2.477 1.00 96.12 217 GLN A CA 1
ATOM 1736 C C . GLN A 1 217 ? 11.286 -2.199 -3.506 1.00 96.12 217 GLN A C 1
ATOM 1738 O O . GLN A 1 217 ? 10.880 -3.349 -3.694 1.00 96.12 217 GLN A O 1
ATOM 1743 N N . GLY A 1 218 ? 10.848 -1.159 -4.219 1.00 96.81 218 GLY A N 1
ATOM 1744 C CA . GLY A 1 218 ? 9.804 -1.256 -5.236 1.00 96.81 218 GLY A CA 1
ATOM 1745 C C . GLY A 1 218 ? 8.396 -1.472 -4.675 1.00 96.81 218 GLY A C 1
ATOM 1746 O O . GLY A 1 218 ? 7.535 -1.929 -5.420 1.00 96.81 218 GLY A O 1
ATOM 1747 N N . SER A 1 219 ? 8.144 -1.183 -3.395 1.00 98.25 219 SER A N 1
ATOM 1748 C CA . SER A 1 219 ? 6.800 -1.245 -2.805 1.00 98.25 219 SER A CA 1
ATOM 1749 C C . SER A 1 219 ? 6.016 0.060 -3.031 1.00 98.25 219 SER A C 1
ATOM 1751 O O . SER A 1 219 ? 6.636 1.120 -3.161 1.00 98.25 219 SER A O 1
ATOM 1753 N N . PRO A 1 220 ? 4.667 0.029 -3.045 1.00 98.50 220 PRO A N 1
ATOM 1754 C CA . PRO A 1 220 ? 3.854 1.246 -3.049 1.00 98.50 220 PRO A CA 1
ATOM 1755 C C . PRO A 1 220 ? 4.122 2.104 -1.803 1.00 98.50 220 PRO A C 1
ATOM 1757 O O . PRO A 1 220 ? 4.411 1.568 -0.729 1.00 98.50 220 PRO A O 1
ATOM 1760 N N . VAL A 1 221 ? 3.987 3.425 -1.931 1.00 98.56 221 VAL A N 1
ATOM 1761 C CA . VAL A 1 221 ? 4.240 4.388 -0.845 1.00 98.56 221 VAL A CA 1
ATOM 1762 C C . VAL A 1 221 ? 2.952 5.131 -0.508 1.00 98.56 221 VAL A C 1
ATOM 1764 O O . VAL A 1 221 ? 2.346 5.743 -1.380 1.00 98.56 221 VAL A O 1
ATOM 1767 N N . MET A 1 222 ? 2.529 5.102 0.755 1.00 98.06 222 MET A N 1
ATOM 1768 C CA . MET A 1 222 ? 1.443 5.962 1.232 1.00 98.06 222 MET A CA 1
ATOM 1769 C C . MET A 1 222 ? 1.987 7.375 1.462 1.00 98.06 222 MET A C 1
ATOM 1771 O O . MET A 1 222 ? 3.048 7.539 2.065 1.00 98.06 222 MET A O 1
ATOM 1775 N N . ILE A 1 223 ? 1.259 8.385 0.993 1.00 96.88 223 ILE A N 1
ATOM 1776 C CA . ILE A 1 223 ? 1.488 9.792 1.325 1.00 96.88 223 ILE A CA 1
ATOM 1777 C C . ILE A 1 223 ? 0.252 10.345 2.027 1.00 96.88 223 ILE A C 1
ATOM 1779 O O . ILE A 1 223 ? -0.863 10.171 1.538 1.00 96.88 223 ILE A O 1
ATOM 1783 N N . GLY A 1 224 ? 0.459 11.013 3.160 1.00 93.12 224 GLY A N 1
ATOM 1784 C CA . GLY A 1 224 ? -0.580 11.697 3.925 1.00 93.12 224 GLY A CA 1
ATOM 1785 C C . GLY A 1 224 ? -0.330 13.203 3.960 1.00 93.12 224 GLY A C 1
ATOM 1786 O O . GLY A 1 224 ? 0.808 13.633 4.143 1.00 93.12 224 GLY A O 1
ATOM 1787 N N . GLY A 1 225 ? -1.389 13.994 3.793 1.00 89.75 225 GLY A N 1
ATOM 1788 C CA . GLY A 1 225 ? -1.378 15.453 3.907 1.00 89.75 225 GLY A CA 1
ATOM 1789 C C . GLY A 1 225 ? -2.673 15.934 4.556 1.00 89.75 225 GLY A C 1
ATOM 1790 O O . GLY A 1 225 ? -3.715 15.995 3.903 1.00 89.75 225 GLY A O 1
ATOM 1791 N N . GLY A 1 226 ? -2.623 16.238 5.855 1.00 88.06 226 GLY A N 1
ATOM 1792 C CA . GLY A 1 226 ? -3.828 16.495 6.646 1.00 88.06 226 GLY A CA 1
ATOM 1793 C C . GLY A 1 226 ? -4.733 15.259 6.696 1.00 88.06 226 GLY A C 1
ATOM 1794 O O . GLY A 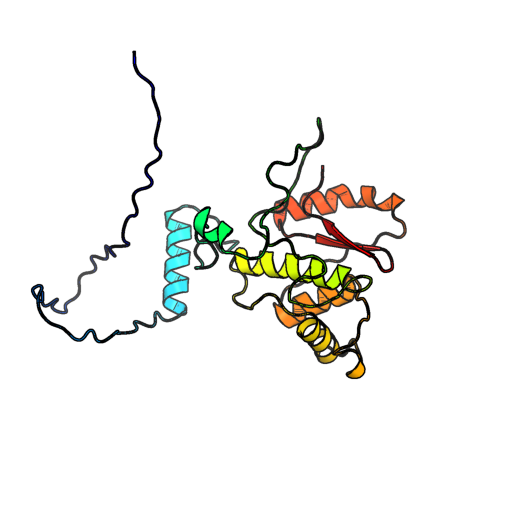1 226 ? -4.277 14.174 7.039 1.00 88.06 226 GLY A O 1
ATOM 1795 N N . VAL A 1 227 ? -6.005 15.424 6.321 1.00 90.06 227 VAL A N 1
ATOM 1796 C CA . VAL A 1 227 ? -7.023 14.350 6.316 1.00 90.06 227 VAL A CA 1
ATOM 1797 C C . VAL A 1 227 ? -7.055 13.527 5.019 1.00 90.06 227 VAL A C 1
ATOM 1799 O O . VAL A 1 227 ? -7.889 12.636 4.863 1.00 90.06 227 VAL A O 1
ATOM 1802 N N . LEU A 1 228 ? -6.183 13.839 4.057 1.00 92.38 228 LEU A N 1
ATOM 1803 C CA . LEU A 1 228 ? -6.128 13.165 2.763 1.00 92.38 228 LEU A CA 1
ATOM 1804 C C . LEU A 1 228 ? -4.913 12.247 2.686 1.00 92.38 228 LEU A C 1
ATOM 1806 O O . LEU A 1 228 ? -3.823 12.588 3.145 1.00 92.38 228 LEU A O 1
ATOM 1810 N N . ALA A 1 229 ? -5.096 11.107 2.028 1.00 96.06 229 ALA A N 1
ATOM 1811 C CA . ALA A 1 229 ? -4.021 10.180 1.731 1.00 96.06 229 ALA A CA 1
ATOM 1812 C C . ALA A 1 229 ? -4.124 9.640 0.307 1.00 96.06 229 ALA A C 1
ATOM 1814 O O . ALA A 1 229 ? -5.221 9.446 -0.217 1.00 96.06 229 ALA A O 1
ATOM 1815 N N . HIS A 1 230 ? -2.967 9.372 -0.290 1.00 97.19 230 HIS A N 1
ATOM 1816 C CA . HIS A 1 230 ? -2.832 8.779 -1.616 1.00 97.19 230 HIS A CA 1
ATOM 1817 C C . HIS A 1 230 ? -1.764 7.683 -1.599 1.00 97.19 230 HIS A C 1
ATOM 1819 O O . HIS A 1 230 ? -0.960 7.586 -0.670 1.00 97.19 230 HIS A O 1
ATOM 1825 N N . THR A 1 231 ? -1.731 6.871 -2.655 1.00 98.50 231 THR A N 1
ATOM 1826 C CA . THR A 1 231 ? -0.686 5.865 -2.864 1.00 98.50 231 THR A CA 1
ATOM 1827 C C . THR A 1 231 ? 0.160 6.245 -4.074 1.00 98.50 231 THR A C 1
ATOM 1829 O O . THR A 1 231 ? -0.320 6.253 -5.205 1.00 98.50 231 THR A O 1
ATOM 1832 N N . ILE A 1 232 ? 1.434 6.542 -3.839 1.00 98.06 232 ILE A N 1
ATOM 1833 C CA . ILE A 1 232 ? 2.435 6.771 -4.877 1.00 98.06 232 ILE A CA 1
ATOM 1834 C C . ILE A 1 232 ? 2.935 5.409 -5.364 1.00 98.06 232 ILE A C 1
ATOM 1836 O O . ILE A 1 232 ? 3.422 4.581 -4.591 1.00 98.06 232 ILE A O 1
ATOM 1840 N N . ILE A 1 233 ? 2.822 5.193 -6.670 1.00 97.44 233 ILE A N 1
ATOM 1841 C CA . ILE A 1 233 ? 3.215 3.960 -7.372 1.00 97.44 233 ILE A CA 1
ATOM 1842 C C . ILE A 1 233 ? 4.396 4.173 -8.324 1.00 97.44 233 ILE A C 1
ATOM 1844 O O . ILE A 1 233 ? 4.818 3.241 -9.004 1.00 97.44 233 ILE A O 1
ATOM 1848 N N . GLY A 1 234 ? 4.934 5.391 -8.369 1.00 95.94 234 GLY A N 1
ATOM 1849 C CA . GLY A 1 234 ? 6.122 5.724 -9.132 1.00 95.94 234 GLY A CA 1
ATOM 1850 C C . GLY A 1 234 ? 6.492 7.199 -9.059 1.00 95.94 234 GLY A C 1
ATOM 1851 O O . GLY A 1 234 ? 5.756 8.010 -8.499 1.00 95.94 234 GLY A O 1
ATOM 1852 N N . ILE A 1 235 ? 7.643 7.524 -9.636 1.00 95.81 235 ILE A N 1
ATOM 1853 C CA . ILE A 1 235 ? 8.197 8.872 -9.777 1.00 95.81 235 ILE A CA 1
ATOM 1854 C C . ILE A 1 235 ? 8.851 9.013 -11.156 1.00 95.81 235 ILE A C 1
ATOM 1856 O O . ILE A 1 235 ? 9.342 8.020 -11.696 1.00 95.81 235 ILE A O 1
ATOM 1860 N N . ALA A 1 236 ? 8.830 10.220 -11.722 1.00 92.62 236 ALA A N 1
ATOM 1861 C CA . ALA A 1 236 ? 9.423 10.582 -13.008 1.00 92.62 236 ALA A CA 1
ATOM 1862 C C . ALA A 1 236 ? 10.254 11.863 -12.861 1.00 92.62 236 ALA A C 1
ATOM 1864 O O . ALA A 1 236 ? 9.827 12.725 -12.060 1.00 92.62 236 ALA A O 1
#

Mean predicted aligned error: 10.95 Å

Sequence (236 aa):
ERYWAGGCTAYRVPCRALVSGRQDNRITLCDASFRRGIVIALAFKATFESSYRKELHRLLLLPSSRPLFRRANRFAFPEDLAVDPYLHNTHLGLRPPSGCQVRLVRGQYQYRHYMQDRVDDNGWGCAYRSLQTIVSWFRMQGYTEKPVPSHQEIQQALVDVGDKPSSFVGSRQWIGSMEVGYCLNKLLGVTSKTLCVSAGSEMPSKARELMTHFDMQGSPVMIGGGVLAHTIIGIA

Foldseek 3Di:
DDDDDPDPPPDPDDPDDPDPDDDDDDDDDDDDDDDDDDPPPPDDDPVNVVVVQVVVCVVVVHDPPFDCPDPLNDDQDPVNQVPDPFDKPVCPPDDDDPPDDKFFFDFMWTQFDACPPVDRLPLACQLVRLLLRLVRRCCSRPLDVDHRDDPQVLQVLCVVVVNDPPVSRPDSHHDDPVSSQSSCCSVRVDHDDDDDDPDPVCVVVCQVVQNVCRVPPSTWDWDDDPSHIDIDGMDD

Nearest PDB structures (foldseek):
  3oqc-assembly1_A  TM=9.586E-01  e=1.580E-22  Mus musculus
  3oqc-assembly2_B  TM=9.806E-01  e=7.364E-22  Mus musculus
  5xda-assembly1_A  TM=9.487E-01  e=1.221E-19  Caenorhabditis elegans
  5xda-assembly1_C-2  TM=9.393E-01  e=8.440E-20  Caenorhabditis elegans
  5xda-assembly1_E  TM=9.501E-01  e=3.479E-19  Caenorhabditis elegans

InterPro domains:
  IPR012462 UFSP1/2/DUB, catalytic domain [PF07910] (102-235)
  IPR038765 Papain-like cysteine peptidase superfamily [SSF54001] (118-192)
  IPR049387 UFSP2, second domain [PF20908] (51-80)

pLDDT: mean 82.86, std 25.26, range [26.11, 98.88]

Secondary stru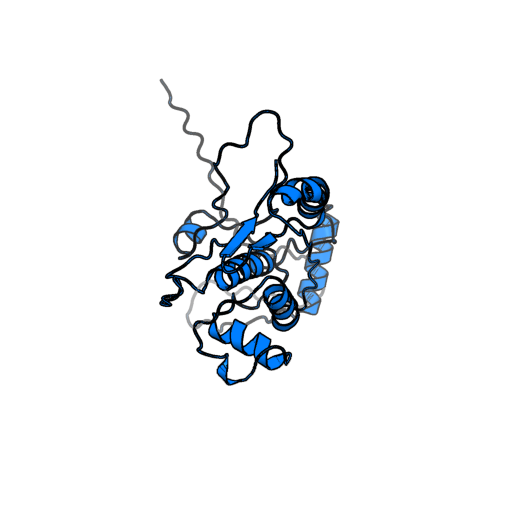cture (DSSP, 8-state):
-------------------------------S-------------HHHHHHHHHHHHHHTT--TTS-SSSGGGS---HHHHHTSSS-B-TTTTPPPPTT---EE--S--B---TT-TT---TTT-HHHHHHHHHHHHHHHTTS--SPPPPHHHHHHHHHHTTSS-GGGTT------HHHHHHHHHHHH---------SSGGGGGGGHHHHHHHHHHT---EEEEETTEEEEE-EE-

Organism: NCBI:txid360319

Solvent-accessible surface area (backbone atoms only — not comparable to full-atom values): 15046 Å² total; per-residue (Å²): 135,82,88,85,82,84,76,84,78,78,77,84,72,76,88,72,83,85,74,93,71,95,73,93,75,88,83,80,86,76,72,97,74,88,88,84,85,79,82,80,80,79,79,76,53,73,68,58,56,51,53,53,43,54,48,50,30,62,77,67,75,44,76,84,90,56,65,67,76,40,83,52,44,53,87,77,50,74,71,62,52,70,72,44,96,52,54,59,52,81,68,68,90,63,84,75,72,84,96,50,72,72,34,44,47,62,82,52,34,39,64,50,57,74,62,49,96,88,39,88,34,77,91,30,34,43,42,57,24,31,44,33,21,41,45,31,24,40,26,41,47,40,78,41,86,66,77,64,66,52,71,53,54,49,34,42,44,35,31,75,72,67,77,42,60,76,79,53,46,82,54,81,71,62,63,52,64,65,54,48,37,53,36,40,30,73,77,71,70,41,88,72,86,87,84,88,71,95,48,82,88,47,52,72,80,45,46,68,60,51,45,50,41,25,72,74,71,9,65,61,37,76,47,63,60,88,91,45,38,48,65,47,51,59,52,96